Protein AF-A0A955G2K4-F1 (afdb_monomer_lite)

Structure (mmCIF, N/CA/C/O backbone):
data_AF-A0A955G2K4-F1
#
_entry.id   AF-A0A955G2K4-F1
#
loop_
_atom_site.group_PDB
_atom_site.id
_atom_site.type_symbol
_atom_site.label_atom_id
_atom_site.label_alt_id
_atom_site.label_comp_id
_atom_site.label_asym_id
_atom_site.label_entity_id
_atom_site.label_seq_id
_atom_site.pdbx_PDB_ins_code
_atom_site.Cartn_x
_atom_site.Cartn_y
_atom_site.Cartn_z
_atom_site.occupancy
_atom_site.B_iso_or_equiv
_atom_site.auth_seq_id
_atom_site.auth_comp_id
_atom_site.auth_asym_id
_atom_site.auth_atom_id
_atom_site.pdbx_PDB_model_num
ATOM 1 N N . MET A 1 1 ? 13.007 22.216 11.275 1.00 49.72 1 MET A N 1
ATOM 2 C CA . MET A 1 1 ? 11.865 21.431 11.787 1.00 49.72 1 MET A CA 1
ATOM 3 C C . MET A 1 1 ? 10.596 22.058 11.253 1.00 49.72 1 MET A C 1
ATOM 5 O O . MET A 1 1 ? 10.276 23.173 11.645 1.00 49.72 1 MET A O 1
ATOM 9 N N . HIS A 1 2 ? 9.944 21.393 10.305 1.00 68.81 2 HIS A N 1
ATOM 10 C CA . HIS A 1 2 ? 8.608 21.771 9.861 1.00 68.81 2 HIS A CA 1
ATOM 11 C C . HIS A 1 2 ? 7.611 21.230 10.895 1.00 68.81 2 HIS A C 1
ATOM 13 O O . HIS A 1 2 ? 7.736 20.075 11.298 1.00 68.81 2 HIS A O 1
ATOM 19 N N . LYS A 1 3 ? 6.709 22.075 11.402 1.00 77.56 3 LYS A N 1
ATOM 20 C CA . LYS A 1 3 ? 5.677 21.666 12.362 1.00 77.56 3 LYS A CA 1
ATOM 21 C C . LYS A 1 3 ? 4.378 21.466 11.596 1.00 77.56 3 LYS A C 1
ATOM 23 O O . LYS A 1 3 ? 3.894 22.422 11.002 1.00 77.56 3 LYS A O 1
ATOM 28 N N . LEU A 1 4 ? 3.847 20.249 11.631 1.00 79.81 4 LEU A N 1
ATOM 29 C CA . LEU A 1 4 ? 2.535 19.936 11.072 1.00 79.81 4 LEU A CA 1
ATOM 30 C C . LEU A 1 4 ? 1.445 20.568 11.946 1.00 79.81 4 LEU A C 1
ATOM 32 O O . LEU A 1 4 ? 1.568 20.584 13.173 1.00 79.81 4 LEU A O 1
ATOM 36 N N . THR A 1 5 ? 0.392 21.096 11.324 1.00 79.62 5 THR A N 1
ATOM 37 C CA . THR A 1 5 ? -0.748 21.706 12.030 1.00 79.62 5 THR A CA 1
ATOM 38 C C . THR A 1 5 ? -2.067 21.359 11.340 1.00 79.62 5 THR A C 1
ATOM 40 O O . THR A 1 5 ? -2.080 21.027 10.158 1.00 79.62 5 THR A O 1
ATOM 43 N N . GLY A 1 6 ? -3.181 21.416 12.076 1.00 84.81 6 GLY A N 1
ATOM 44 C CA . GLY A 1 6 ? -4.522 21.219 11.511 1.00 84.81 6 GLY A CA 1
ATOM 45 C C . GLY A 1 6 ? -4.704 19.868 10.807 1.00 84.81 6 GLY A C 1
ATOM 46 O O . GLY A 1 6 ? -4.383 18.817 11.364 1.00 84.81 6 GLY A O 1
ATOM 47 N N . GLU A 1 7 ? -5.223 19.892 9.577 1.00 82.81 7 GLU A N 1
ATOM 48 C CA . GLU A 1 7 ? -5.510 18.681 8.791 1.00 82.81 7 GLU A CA 1
ATOM 49 C C . GLU A 1 7 ? -4.263 17.884 8.394 1.00 82.81 7 GLU A C 1
ATOM 51 O O . GLU A 1 7 ? -4.325 16.656 8.294 1.00 82.81 7 GLU A O 1
ATOM 56 N N . GLU A 1 8 ? -3.118 18.545 8.213 1.00 81.88 8 GLU A N 1
ATOM 57 C CA . GLU A 1 8 ? -1.858 17.869 7.888 1.00 81.88 8 GLU A CA 1
ATOM 58 C C . GLU A 1 8 ? -1.397 16.989 9.054 1.00 81.88 8 GLU A C 1
ATOM 60 O O . GLU A 1 8 ? -0.972 15.851 8.850 1.00 81.88 8 GLU A O 1
ATOM 65 N N . LEU A 1 9 ? -1.553 17.486 10.288 1.00 85.19 9 LEU A N 1
ATOM 66 C CA . LEU A 1 9 ? -1.260 16.724 11.502 1.00 85.19 9 LEU A CA 1
ATOM 67 C C . LEU A 1 9 ? -2.228 15.547 11.661 1.00 85.19 9 LEU A C 1
ATOM 69 O O . LEU A 1 9 ? -1.794 14.431 11.939 1.00 85.19 9 LEU A O 1
ATOM 73 N N . ARG A 1 10 ? -3.526 15.769 11.415 1.00 87.38 10 ARG A N 1
ATOM 74 C CA . ARG A 1 10 ? -4.536 14.701 11.440 1.00 87.38 10 ARG A CA 1
ATOM 75 C C . ARG A 1 10 ? -4.211 13.586 10.450 1.00 87.38 10 ARG A C 1
ATOM 77 O O . ARG A 1 10 ? -4.258 12.412 10.804 1.00 87.38 10 ARG A O 1
ATOM 84 N N . THR A 1 11 ? -3.870 13.950 9.220 1.00 84.94 11 THR A N 1
ATOM 85 C CA . THR A 1 11 ? -3.539 12.986 8.163 1.00 84.94 11 THR A CA 1
ATOM 86 C C . THR A 1 11 ? -2.269 12.208 8.501 1.00 84.94 11 THR A C 1
ATOM 88 O O . THR A 1 11 ? -2.213 10.998 8.288 1.00 84.94 11 THR A O 1
ATOM 91 N N . ALA A 1 12 ? -1.264 12.874 9.072 1.00 84.88 12 ALA A N 1
ATOM 92 C CA . ALA A 1 12 ? -0.043 12.219 9.527 1.00 84.88 12 ALA A CA 1
ATOM 93 C C . ALA A 1 12 ? -0.301 11.224 10.672 1.00 84.88 12 ALA A C 1
ATOM 95 O O . ALA A 1 12 ? 0.216 10.111 10.618 1.00 84.88 12 ALA A O 1
ATOM 96 N N . LEU A 1 13 ? -1.141 11.576 11.652 1.00 88.94 13 LEU A N 1
ATOM 97 C CA . LEU A 1 13 ? -1.519 10.672 12.746 1.00 88.94 13 LEU A CA 1
ATOM 98 C C . LEU A 1 13 ? -2.303 9.454 12.249 1.00 88.94 13 LEU A C 1
ATOM 100 O O . LEU A 1 13 ? -2.026 8.340 12.673 1.00 88.94 13 LEU A O 1
ATOM 104 N N . LEU A 1 14 ? -3.226 9.632 11.298 1.00 87.62 14 LEU A N 1
ATOM 105 C CA . LEU A 1 14 ? -3.939 8.502 10.689 1.00 87.62 14 LEU A CA 1
ATOM 106 C C . LEU A 1 14 ? -2.987 7.541 9.968 1.00 87.62 14 LEU A C 1
ATOM 108 O O . LEU A 1 14 ? -3.109 6.329 10.120 1.00 87.62 14 LEU A O 1
ATOM 112 N N . ARG A 1 15 ? -2.006 8.071 9.228 1.00 83.94 15 ARG A N 1
ATOM 113 C CA . ARG A 1 15 ? -0.956 7.245 8.610 1.00 83.94 15 ARG A CA 1
ATOM 114 C C . ARG A 1 15 ? -0.122 6.517 9.659 1.00 83.94 15 ARG A C 1
ATOM 116 O O . ARG A 1 15 ? 0.192 5.351 9.452 1.00 83.94 15 ARG A O 1
ATOM 123 N N . LYS A 1 16 ? 0.182 7.179 10.779 1.00 88.69 16 LYS A N 1
ATOM 124 C CA . LYS A 1 16 ? 0.927 6.576 11.888 1.00 88.69 16 LYS A CA 1
ATOM 125 C C . LYS A 1 16 ? 0.157 5.419 12.524 1.00 88.69 16 LYS A C 1
ATOM 127 O O . LYS A 1 16 ? 0.715 4.350 12.688 1.00 88.69 16 LYS A O 1
ATOM 132 N N . ILE A 1 17 ? -1.140 5.583 12.776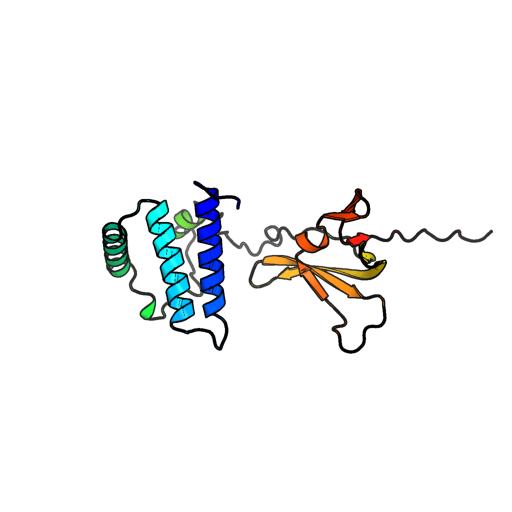 1.00 91.44 17 ILE A N 1
ATOM 133 C CA . ILE A 1 17 ? -2.001 4.503 13.290 1.00 91.44 17 ILE A CA 1
ATOM 134 C C . ILE A 1 17 ? -1.989 3.284 12.356 1.00 91.44 17 ILE A C 1
ATOM 136 O O . ILE A 1 17 ? -1.921 2.155 12.830 1.00 91.44 17 ILE A O 1
ATOM 140 N N . ILE A 1 18 ? -2.047 3.498 11.038 1.00 85.19 18 ILE A N 1
ATOM 141 C CA . ILE A 1 18 ? -1.991 2.406 10.052 1.00 85.19 18 ILE A CA 1
ATOM 142 C C . ILE A 1 18 ? -0.621 1.716 10.073 1.00 85.19 18 ILE A C 1
ATOM 144 O O . ILE A 1 18 ? -0.559 0.491 10.014 1.00 85.19 18 ILE A O 1
ATOM 148 N N . GLU A 1 19 ? 0.464 2.488 10.159 1.00 85.06 19 GLU A N 1
ATOM 149 C CA . GLU A 1 19 ? 1.829 1.968 10.293 1.00 85.06 19 GLU A CA 1
ATOM 150 C C . GLU A 1 19 ? 1.940 1.050 11.520 1.00 85.06 19 GLU A C 1
ATOM 152 O O . GLU A 1 19 ? 2.234 -0.131 11.349 1.00 85.06 19 GLU A O 1
ATOM 157 N N . GLU A 1 20 ? 1.584 1.544 12.712 1.00 88.00 20 GLU A N 1
ATOM 158 C CA . GLU A 1 20 ? 1.653 0.772 13.966 1.00 88.00 20 GLU A CA 1
ATOM 159 C C . GLU A 1 20 ? 0.725 -0.453 13.963 1.00 88.00 20 GLU A C 1
ATOM 161 O O . GLU A 1 20 ? 1.064 -1.525 14.459 1.00 88.00 20 GLU A O 1
ATOM 166 N N . ALA A 1 21 ? -0.460 -0.347 13.358 1.00 87.62 21 ALA A N 1
ATOM 167 C CA . ALA A 1 21 ? -1.357 -1.493 13.230 1.00 87.62 21 ALA A CA 1
ATOM 168 C C . ALA A 1 21 ? -0.774 -2.593 12.322 1.00 87.62 21 ALA A C 1
ATOM 170 O O . ALA A 1 21 ? -0.965 -3.778 12.596 1.00 87.62 21 ALA A O 1
ATOM 171 N N . ASN A 1 22 ? -0.052 -2.221 11.261 1.00 81.56 22 ASN A N 1
ATOM 172 C CA . ASN A 1 22 ? 0.606 -3.175 10.365 1.00 81.56 22 ASN A CA 1
ATOM 173 C C . ASN A 1 22 ? 1.840 -3.827 11.004 1.00 81.56 22 ASN A C 1
ATOM 175 O O . ASN A 1 22 ? 2.142 -4.981 10.698 1.00 81.56 22 ASN A O 1
ATOM 179 N N . GLU A 1 23 ? 2.545 -3.121 11.892 1.00 82.25 23 GLU A N 1
ATOM 180 C CA . GLU A 1 23 ? 3.635 -3.680 12.705 1.00 82.25 23 GLU A CA 1
ATOM 181 C C . GLU A 1 23 ? 3.147 -4.919 13.471 1.00 82.25 23 GLU A C 1
ATOM 183 O O . GLU A 1 23 ? 3.773 -5.978 13.397 1.00 82.25 23 GLU A O 1
ATOM 188 N N . LEU A 1 24 ? 1.961 -4.828 14.087 1.00 83.50 24 LEU A N 1
ATOM 189 C CA . LEU A 1 24 ? 1.337 -5.902 14.870 1.00 83.50 24 LEU A CA 1
ATOM 190 C C . LEU A 1 24 ? 0.975 -7.164 14.066 1.00 83.50 24 LEU A C 1
ATOM 192 O O . LEU A 1 24 ? 0.744 -8.210 14.673 1.00 83.50 24 LEU A O 1
ATOM 196 N N . LEU A 1 25 ? 0.922 -7.093 12.731 1.00 78.62 25 LEU A N 1
ATOM 197 C CA . LEU A 1 25 ? 0.634 -8.246 11.864 1.00 78.62 25 LEU A CA 1
ATOM 198 C C . LEU A 1 25 ? 1.856 -9.149 11.629 1.00 78.62 25 LEU A C 1
ATOM 200 O O . LEU A 1 25 ? 1.705 -10.266 11.134 1.00 78.62 25 LEU A O 1
ATOM 204 N N . LYS A 1 26 ? 3.071 -8.691 11.958 1.00 78.62 26 LYS A N 1
ATOM 205 C CA . LYS A 1 26 ? 4.307 -9.471 11.780 1.00 78.62 26 LYS A CA 1
ATOM 206 C C . LYS A 1 26 ? 4.394 -10.569 12.859 1.00 78.62 26 LYS A C 1
ATOM 208 O O . LYS A 1 26 ? 4.109 -10.313 14.025 1.00 78.62 26 LYS A O 1
ATOM 213 N N . GLU A 1 27 ? 4.839 -11.780 12.495 1.00 59.94 27 GLU A N 1
ATOM 214 C CA . GLU A 1 27 ? 4.783 -12.996 13.346 1.00 59.94 27 GLU A CA 1
ATOM 215 C C . GLU A 1 27 ? 5.460 -12.878 14.733 1.00 59.94 27 GLU A C 1
ATOM 217 O O . GLU A 1 27 ? 5.098 -13.605 15.656 1.00 59.94 27 GLU A O 1
ATOM 222 N N . GLU A 1 28 ? 6.410 -11.955 14.914 1.00 63.81 28 GLU A N 1
ATOM 223 C CA . GLU A 1 28 ? 7.127 -11.733 16.182 1.00 63.81 28 GLU A CA 1
ATOM 224 C C . GLU A 1 28 ? 6.659 -10.478 16.957 1.00 63.81 28 GLU A C 1
ATOM 226 O O . GLU A 1 28 ? 7.201 -10.173 18.020 1.00 63.81 28 GLU A O 1
ATOM 231 N N . ALA A 1 29 ? 5.672 -9.729 16.449 1.00 59.75 29 ALA A N 1
ATOM 232 C CA . ALA A 1 29 ? 5.515 -8.308 16.775 1.00 59.75 29 ALA A CA 1
ATOM 233 C C . ALA A 1 29 ? 4.365 -7.936 17.725 1.00 59.75 29 ALA A C 1
ATOM 235 O O . ALA A 1 29 ? 4.178 -6.758 18.013 1.00 59.75 29 ALA A O 1
ATOM 236 N N . THR A 1 30 ? 3.619 -8.880 18.310 1.00 72.12 30 THR A N 1
ATOM 237 C CA . THR A 1 30 ? 2.663 -8.518 19.377 1.00 72.12 30 THR A CA 1
ATOM 238 C C . THR A 1 30 ? 3.389 -8.291 20.708 1.00 72.12 30 THR A C 1
ATOM 240 O O . THR A 1 30 ? 3.282 -9.079 21.652 1.00 72.12 30 THR A O 1
ATOM 243 N N . THR A 1 31 ? 4.169 -7.213 20.787 1.00 83.31 31 THR A N 1
ATOM 244 C CA . THR A 1 31 ? 4.832 -6.782 22.020 1.00 83.31 31 THR A CA 1
ATOM 245 C C . THR A 1 31 ? 4.024 -5.688 22.713 1.00 83.31 31 THR A C 1
ATOM 247 O O . THR A 1 31 ? 3.204 -5.004 22.106 1.00 83.31 31 THR A O 1
ATOM 250 N N . VAL A 1 32 ? 4.262 -5.501 24.014 1.00 86.62 32 VAL A N 1
ATOM 251 C CA . VAL A 1 32 ? 3.646 -4.402 24.778 1.00 86.62 32 VAL A CA 1
ATOM 252 C C . VAL A 1 32 ? 4.045 -3.032 24.211 1.00 86.62 32 VAL A C 1
ATOM 254 O O . VAL A 1 32 ? 3.266 -2.096 24.333 1.00 86.62 32 VAL A O 1
ATOM 257 N N . GLY A 1 33 ? 5.228 -2.923 23.591 1.00 85.75 33 GLY A N 1
ATOM 258 C CA . GLY A 1 33 ? 5.704 -1.686 22.967 1.00 85.75 33 GLY A CA 1
ATOM 259 C C . GLY A 1 33 ? 4.840 -1.280 21.778 1.00 85.75 33 GLY A C 1
ATOM 260 O O . GLY A 1 33 ? 4.229 -0.223 21.821 1.00 85.75 33 GLY A O 1
ATOM 261 N N . GLU A 1 34 ? 4.682 -2.174 20.802 1.00 85.81 34 GLU A N 1
ATOM 262 C CA . GLU A 1 34 ? 3.904 -1.902 19.579 1.00 85.81 34 GLU A CA 1
ATOM 263 C C . GLU A 1 34 ? 2.435 -1.558 19.885 1.00 85.81 34 GLU A C 1
ATOM 265 O O . GLU A 1 34 ? 1.840 -0.651 19.305 1.00 85.81 34 GLU A O 1
ATOM 270 N N . VAL A 1 35 ? 1.829 -2.249 20.860 1.00 88.38 35 VAL A N 1
ATOM 271 C CA . VAL A 1 35 ? 0.458 -1.932 21.294 1.00 88.38 35 VAL A CA 1
ATOM 272 C C . VAL A 1 35 ? 0.392 -0.560 21.974 1.00 88.38 35 VAL A C 1
ATOM 274 O O . VAL A 1 35 ? -0.589 0.160 21.784 1.00 88.38 35 VAL A O 1
ATOM 277 N N . ALA A 1 36 ? 1.412 -0.189 22.754 1.00 90.06 36 ALA A N 1
ATOM 278 C CA . ALA A 1 36 ? 1.483 1.124 23.390 1.00 90.06 36 ALA A CA 1
ATOM 279 C C . ALA A 1 36 ? 1.687 2.249 22.364 1.00 90.06 36 ALA A C 1
ATOM 281 O O . ALA A 1 36 ? 1.082 3.309 22.511 1.00 90.06 36 ALA A O 1
ATOM 282 N N . ASP A 1 37 ? 2.471 2.014 21.312 1.00 88.62 37 ASP A N 1
ATOM 283 C CA . ASP A 1 37 ? 2.685 2.983 20.234 1.00 88.62 37 ASP A CA 1
ATOM 284 C C . ASP A 1 37 ? 1.391 3.224 19.436 1.00 88.62 37 ASP A C 1
ATOM 286 O O . ASP A 1 37 ? 1.012 4.376 19.189 1.00 88.62 37 ASP A O 1
ATOM 290 N N . LEU A 1 38 ? 0.629 2.162 19.146 1.00 92.00 38 LEU A N 1
ATOM 291 C CA . LEU A 1 38 ? -0.711 2.277 18.562 1.00 92.00 38 LEU A CA 1
ATOM 292 C C . LEU A 1 38 ? -1.685 3.037 19.481 1.00 92.00 38 LEU A C 1
ATOM 294 O O . LEU A 1 38 ? -2.447 3.889 19.011 1.00 92.00 38 LEU A O 1
ATOM 298 N N . GLU A 1 39 ? -1.682 2.736 20.784 1.00 92.12 39 GLU A N 1
ATOM 299 C CA . GLU A 1 39 ? -2.530 3.423 21.768 1.00 92.12 39 GLU A CA 1
ATOM 300 C C . GLU A 1 39 ? -2.185 4.916 21.855 1.00 92.12 39 GLU A C 1
ATOM 302 O O . GLU A 1 39 ? -3.091 5.751 21.842 1.00 92.12 39 GLU A O 1
ATOM 307 N N . GLN A 1 40 ? -0.896 5.264 21.855 1.00 92.94 40 GLN A N 1
ATOM 308 C CA . GLN A 1 40 ? -0.432 6.650 21.885 1.00 92.94 40 GLN A CA 1
ATOM 309 C C . GLN A 1 40 ? -0.865 7.418 20.633 1.00 92.94 40 GLN A C 1
ATOM 311 O O . GLN A 1 40 ? -1.396 8.523 20.745 1.00 92.94 40 GLN A O 1
ATOM 316 N N . ALA A 1 41 ? -0.707 6.832 19.442 1.00 91.06 41 ALA A N 1
ATOM 317 C CA . ALA A 1 41 ? -1.128 7.471 18.196 1.00 91.06 41 ALA A CA 1
ATOM 318 C C . ALA A 1 41 ? -2.649 7.723 18.157 1.00 91.06 41 ALA A C 1
ATOM 320 O O . ALA A 1 41 ? -3.109 8.745 17.633 1.00 91.06 41 ALA A O 1
ATOM 321 N N . LEU A 1 42 ? -3.440 6.814 18.737 1.00 91.38 42 LEU A N 1
ATOM 322 C CA . LEU A 1 42 ? -4.883 6.986 18.881 1.00 91.38 42 LEU A CA 1
ATOM 323 C C . LEU A 1 42 ? -5.233 8.089 19.889 1.00 91.38 42 LEU A C 1
ATOM 325 O O . LEU A 1 42 ? -6.123 8.896 19.618 1.00 91.38 42 LEU A O 1
ATOM 329 N N . ASP A 1 43 ? -4.549 8.135 21.030 1.00 91.25 43 ASP A N 1
ATOM 330 C CA . ASP A 1 43 ? -4.740 9.171 22.046 1.00 91.25 43 ASP A CA 1
ATOM 331 C C . ASP A 1 43 ? -4.421 10.570 21.493 1.00 91.25 43 ASP A C 1
ATOM 333 O O . ASP A 1 43 ? -5.224 11.492 21.667 1.00 91.25 43 ASP A O 1
ATOM 337 N N . ASP A 1 44 ? -3.331 10.707 20.737 1.00 91.38 44 ASP A N 1
ATOM 338 C CA . ASP A 1 44 ? -2.962 11.956 20.063 1.00 91.38 44 ASP A CA 1
ATOM 339 C C . ASP A 1 44 ? -4.045 12.386 19.056 1.00 91.38 44 ASP A C 1
ATOM 341 O O . ASP A 1 44 ? -4.416 13.562 18.983 1.00 91.38 44 ASP A O 1
ATOM 345 N N . LEU A 1 45 ? -4.610 11.435 18.297 1.00 90.56 45 LEU A N 1
ATOM 346 C CA . LEU A 1 45 ? -5.715 11.696 17.367 1.00 90.56 45 LEU A CA 1
ATOM 347 C C . LEU A 1 45 ? -6.981 12.175 18.097 1.00 90.56 45 LEU A C 1
ATOM 349 O O . LEU A 1 45 ? -7.676 13.077 17.619 1.00 90.56 45 LEU A O 1
ATOM 353 N N . ILE A 1 46 ? -7.298 11.581 19.247 1.00 89.06 46 ILE A N 1
ATOM 354 C CA . ILE A 1 46 ? -8.436 11.985 20.082 1.00 89.06 46 ILE A CA 1
ATOM 355 C C . ILE A 1 46 ? -8.234 13.419 20.584 1.00 89.06 46 ILE A C 1
ATOM 357 O O . ILE A 1 46 ? -9.152 14.237 20.483 1.00 89.06 46 ILE A O 1
ATOM 361 N N . GLU A 1 47 ? -7.027 13.749 21.049 1.00 88.94 47 GLU A N 1
ATOM 362 C CA . GLU A 1 47 ? -6.694 15.087 21.539 1.00 88.94 47 GLU A CA 1
ATOM 363 C C . GLU A 1 47 ? -6.855 16.150 20.442 1.00 88.94 47 GLU A C 1
ATOM 365 O O . GLU A 1 47 ? -7.534 17.158 20.655 1.00 88.94 47 GLU A O 1
ATOM 370 N N . ILE A 1 48 ? -6.320 15.913 19.238 1.00 88.25 48 ILE A N 1
ATOM 371 C CA . ILE A 1 48 ? -6.402 16.903 18.149 1.00 88.25 48 ILE A CA 1
ATOM 372 C C . ILE A 1 48 ? -7.806 17.049 17.552 1.00 88.25 48 ILE A C 1
ATOM 374 O O . ILE A 1 48 ? -8.123 18.090 16.974 1.00 88.25 48 ILE A O 1
ATOM 378 N N . THR A 1 49 ? -8.649 16.020 17.662 1.00 84.75 49 THR A N 1
ATOM 379 C CA . THR A 1 49 ? -10.041 16.063 17.185 1.00 84.75 49 THR A CA 1
ATOM 380 C C . THR A 1 49 ? -10.990 16.669 18.217 1.00 84.75 49 THR A C 1
ATOM 382 O O . THR A 1 49 ? -12.129 16.986 17.877 1.00 84.75 49 THR A O 1
ATOM 385 N N . GLY A 1 50 ? -10.524 16.873 19.455 1.00 85.19 50 GLY A N 1
ATOM 386 C CA . GLY A 1 50 ? -11.314 17.432 20.549 1.00 85.19 50 GLY A CA 1
ATOM 387 C C . GLY A 1 50 ? -12.376 16.475 21.093 1.00 85.19 50 GLY A C 1
ATOM 388 O O . GLY A 1 50 ? -13.310 16.925 21.754 1.00 85.19 50 GLY A O 1
ATOM 389 N N . LEU A 1 51 ? -12.260 15.175 20.807 1.00 87.00 51 LEU A N 1
ATOM 390 C CA . LEU A 1 51 ? -13.197 14.162 21.286 1.00 87.00 51 LEU A CA 1
ATOM 391 C C . LEU A 1 51 ? -12.915 13.826 22.755 1.00 87.00 51 LEU A C 1
ATOM 393 O O . LEU A 1 51 ? -11.765 13.656 23.161 1.00 87.00 51 LEU A O 1
ATOM 397 N N . SER A 1 52 ? -13.961 13.673 23.568 1.00 86.94 52 SER A N 1
ATOM 398 C CA . SER A 1 52 ? -13.792 13.222 24.950 1.00 86.94 52 SER A CA 1
ATOM 399 C C . SER A 1 52 ? -13.634 11.703 25.028 1.00 86.94 52 SER A C 1
ATOM 401 O O . SER A 1 52 ? -14.404 10.941 24.434 1.00 86.94 52 SER A O 1
ATOM 403 N N . LYS A 1 53 ? -12.700 11.236 25.870 1.00 84.44 53 LYS A N 1
ATOM 404 C CA . LYS A 1 53 ? -12.584 9.809 26.218 1.00 84.44 53 LYS A CA 1
ATOM 405 C C . LYS A 1 53 ? -13.894 9.251 26.800 1.00 84.44 53 LYS A C 1
ATOM 407 O O . LYS A 1 53 ? -14.195 8.076 26.597 1.00 84.44 53 LYS A O 1
ATOM 412 N N . GLU A 1 54 ? -14.702 10.077 27.470 1.00 84.69 54 GLU A N 1
ATOM 413 C CA . GLU A 1 54 ? -16.015 9.675 27.995 1.00 84.69 54 GLU A CA 1
ATOM 414 C C . GLU A 1 54 ? -17.055 9.483 26.885 1.00 84.69 54 GLU A C 1
ATOM 416 O O . GLU A 1 54 ? -17.805 8.506 26.910 1.00 84.69 54 GLU A O 1
ATOM 421 N N . GLU A 1 55 ? -17.074 10.365 25.883 1.00 86.56 55 GLU A N 1
ATOM 422 C CA . GLU A 1 55 ? -17.964 10.246 24.719 1.00 86.56 55 GLU A CA 1
ATOM 423 C C . GLU A 1 55 ? -17.630 8.994 23.908 1.00 86.56 55 GLU A C 1
ATOM 425 O O . GLU A 1 55 ? -18.520 8.221 23.547 1.00 86.56 55 GLU A O 1
ATOM 430 N N . ILE A 1 56 ? -16.335 8.740 23.697 1.00 86.31 56 ILE A N 1
ATOM 431 C CA . ILE A 1 56 ? -15.848 7.537 23.018 1.00 86.31 56 ILE A CA 1
ATOM 432 C C . ILE A 1 56 ? -16.226 6.284 23.809 1.00 86.31 56 ILE A C 1
ATOM 434 O O . ILE A 1 56 ? -16.681 5.303 23.220 1.00 86.31 56 ILE A O 1
ATOM 438 N N . LYS A 1 57 ? -16.072 6.300 25.138 1.00 87.06 57 LYS A N 1
ATOM 439 C CA . LYS A 1 57 ? -16.457 5.173 25.995 1.00 87.06 57 LYS A CA 1
ATOM 440 C C . LYS A 1 57 ? -17.954 4.880 25.893 1.00 87.06 57 LYS A C 1
ATOM 442 O O . LYS A 1 57 ? -18.325 3.733 25.657 1.00 87.06 57 LYS A O 1
ATOM 447 N N . LYS A 1 58 ? -18.801 5.906 25.992 1.00 88.25 58 LYS A N 1
ATOM 448 C CA . LYS A 1 58 ? -20.253 5.757 25.847 1.00 88.25 58 LYS A CA 1
ATOM 449 C C . LYS A 1 58 ? -20.628 5.204 24.467 1.00 88.25 58 LYS A C 1
ATOM 451 O O . LYS A 1 58 ? -21.421 4.273 24.370 1.00 88.25 58 LYS A O 1
ATOM 456 N N . ALA A 1 59 ? -20.006 5.712 23.402 1.00 84.00 59 ALA A N 1
ATOM 457 C CA . ALA A 1 59 ? -20.218 5.205 22.048 1.00 84.00 59 ALA A CA 1
ATOM 458 C C . ALA A 1 59 ? -19.756 3.743 21.880 1.00 84.00 59 ALA A C 1
ATOM 460 O O . ALA A 1 59 ? -20.399 2.983 21.154 1.00 84.00 59 ALA A O 1
ATOM 461 N N . LYS A 1 60 ? -18.668 3.329 22.551 1.00 83.50 60 LYS A N 1
ATOM 462 C CA . LYS A 1 60 ? -18.205 1.929 22.581 1.00 83.50 60 LYS A CA 1
ATOM 463 C C . LYS A 1 60 ? -19.232 1.019 23.261 1.00 83.50 60 LYS A C 1
ATOM 465 O O . LYS A 1 60 ? -19.595 0.008 22.672 1.00 83.50 60 LYS A O 1
ATOM 470 N N . GLU A 1 61 ? -19.744 1.404 24.430 1.00 84.25 61 GLU A N 1
ATOM 471 C CA . GLU A 1 61 ? -20.756 0.637 25.181 1.00 84.25 61 GLU A CA 1
ATOM 472 C C . GLU A 1 61 ? -22.074 0.493 24.399 1.00 84.25 61 GLU A C 1
ATOM 474 O O . GLU A 1 61 ? -22.636 -0.598 24.309 1.00 84.25 61 GLU A O 1
ATOM 479 N N . GLU A 1 62 ? -22.548 1.568 23.761 1.00 83.94 62 GLU A N 1
ATOM 480 C CA . GLU A 1 62 ? -23.753 1.527 22.923 1.00 83.94 62 GLU A CA 1
ATOM 481 C C . GLU A 1 62 ? -23.578 0.644 21.679 1.00 83.94 62 GLU A C 1
ATOM 483 O O . GLU A 1 62 ? -24.512 -0.059 21.279 1.00 83.94 62 GLU A O 1
ATOM 488 N N . LYS A 1 63 ? -22.394 0.669 21.049 1.00 79.44 63 LYS A N 1
ATOM 489 C CA . LYS A 1 63 ? -22.078 -0.197 19.903 1.00 79.44 63 LYS A CA 1
ATOM 490 C C . LYS A 1 63 ? -21.948 -1.658 20.321 1.00 79.44 63 LYS A C 1
ATOM 492 O O . LYS A 1 63 ? -22.485 -2.513 19.625 1.00 79.44 63 LYS A O 1
ATOM 497 N N . GLU A 1 64 ? -21.311 -1.931 21.455 1.00 79.69 64 GLU A N 1
ATOM 498 C CA . GLU A 1 64 ? -21.194 -3.274 22.027 1.00 79.69 64 GLU A CA 1
ATOM 499 C C . GLU A 1 64 ? -22.570 -3.867 22.352 1.00 79.69 64 GLU A C 1
ATOM 501 O O . GLU A 1 64 ? -22.857 -4.993 21.959 1.00 79.69 64 GLU A O 1
ATOM 506 N N . ALA A 1 65 ? -23.469 -3.089 22.960 1.00 77.75 65 ALA A N 1
ATOM 507 C CA . ALA A 1 65 ? -24.827 -3.543 23.253 1.00 77.75 65 ALA A CA 1
ATOM 508 C C . ALA A 1 65 ? -25.662 -3.849 21.992 1.00 77.75 65 ALA A C 1
ATOM 510 O O . ALA A 1 65 ? -26.582 -4.663 22.049 1.00 77.75 65 ALA A O 1
ATOM 511 N N . LYS A 1 66 ? -25.367 -3.194 20.858 1.00 77.44 66 LYS A N 1
ATOM 512 C CA . LYS A 1 66 ? -26.095 -3.375 19.588 1.00 77.44 66 LYS A CA 1
ATOM 513 C C . LYS A 1 66 ? -25.492 -4.440 18.671 1.00 77.44 66 LYS A C 1
ATOM 515 O O . LYS A 1 66 ? -26.243 -5.112 17.974 1.00 77.44 66 LYS A O 1
ATOM 520 N N . LYS A 1 67 ? -24.160 -4.528 18.602 1.00 72.75 67 LYS A N 1
ATOM 521 C CA . LYS A 1 67 ? -23.415 -5.317 17.602 1.00 72.75 67 LYS A CA 1
ATOM 522 C C . LYS A 1 67 ? -22.432 -6.330 18.211 1.00 72.75 67 LYS A C 1
ATOM 524 O O . LYS A 1 67 ? -21.836 -7.089 17.458 1.00 72.75 67 LYS A O 1
ATOM 529 N N . GLY A 1 68 ? -22.262 -6.353 19.534 1.00 70.81 68 GLY A N 1
ATOM 530 C CA . GLY A 1 68 ? -21.291 -7.212 20.220 1.00 70.81 68 GLY A CA 1
ATOM 531 C C . GLY A 1 68 ? -19.848 -6.696 20.145 1.00 70.81 68 GLY A C 1
ATOM 532 O O . GLY A 1 68 ? -19.570 -5.627 19.592 1.00 70.81 68 GLY A O 1
ATOM 533 N N . ARG A 1 69 ? -18.910 -7.451 20.733 1.00 70.12 69 ARG A N 1
ATOM 534 C CA . ARG A 1 69 ? -17.461 -7.194 20.641 1.00 70.12 69 ARG A CA 1
ATOM 535 C C . ARG A 1 69 ? -16.823 -8.147 19.641 1.00 70.12 69 ARG A C 1
ATOM 537 O O . ARG A 1 69 ? -17.128 -9.332 19.629 1.00 70.12 69 ARG A O 1
ATOM 544 N N . PHE A 1 70 ? -15.803 -7.668 18.935 1.00 74.81 70 PHE A N 1
ATOM 545 C CA . PHE A 1 70 ? -14.986 -8.512 18.056 1.00 74.81 70 PHE A CA 1
ATOM 546 C C . PHE A 1 70 ? -14.201 -9.618 18.795 1.00 74.81 70 PHE A C 1
ATOM 548 O O . PHE A 1 70 ? -13.684 -10.533 18.168 1.00 74.81 70 PHE A O 1
ATOM 555 N N . LEU A 1 71 ? -14.133 -9.582 20.135 1.00 71.62 71 LEU A N 1
ATOM 556 C CA . LEU A 1 71 ? -13.505 -10.638 20.945 1.00 71.62 71 LEU A CA 1
ATOM 557 C C . LEU A 1 71 ? -14.166 -12.012 20.780 1.00 71.62 71 LEU A C 1
ATOM 559 O O . LEU A 1 71 ? -13.534 -13.024 21.064 1.00 71.62 71 LEU A O 1
ATOM 563 N N . GLU A 1 72 ? -15.415 -12.057 20.319 1.00 67.56 72 GLU A N 1
ATOM 564 C CA . GLU A 1 72 ? -16.103 -13.311 20.001 1.00 67.56 72 GLU A CA 1
ATOM 565 C C . GLU A 1 72 ? -15.621 -13.925 18.673 1.00 67.56 72 GLU A C 1
ATOM 567 O O . GLU A 1 72 ? -16.077 -15.000 18.293 1.00 67.56 72 GLU A O 1
ATOM 572 N N . GLY A 1 73 ? -14.710 -13.253 17.955 1.00 62.03 73 GLY A N 1
ATOM 573 C CA . GLY A 1 73 ? -14.115 -13.733 16.704 1.00 62.03 73 GLY A CA 1
ATOM 574 C C . GLY A 1 73 ? -15.102 -13.825 15.541 1.00 62.03 73 GLY A C 1
ATOM 575 O O . GLY A 1 73 ? -14.788 -14.415 14.513 1.00 62.03 73 GLY A O 1
ATOM 576 N N . SER A 1 74 ? -16.301 -13.264 15.699 1.00 58.44 74 SER A N 1
ATOM 577 C CA . SER A 1 74 ? -17.333 -13.271 14.669 1.00 58.44 74 SER A CA 1
ATOM 578 C C . SER A 1 74 ? -17.115 -12.096 13.725 1.00 58.44 74 SER A C 1
ATOM 580 O O . SER A 1 74 ? -17.285 -10.936 14.103 1.00 58.44 74 SER A O 1
ATOM 582 N N . PHE A 1 75 ? -16.747 -12.406 12.489 1.00 60.62 75 PHE A N 1
ATOM 583 C CA . PHE A 1 75 ? -16.703 -11.461 11.385 1.00 60.62 75 PHE A CA 1
ATOM 584 C C . PHE A 1 75 ? -17.530 -12.017 10.234 1.00 60.62 75 PHE A C 1
ATOM 586 O O . PHE A 1 75 ? -17.711 -13.227 10.101 1.00 60.62 75 PHE A O 1
ATOM 593 N N . VAL A 1 76 ? -18.080 -11.119 9.429 1.00 54.66 76 VAL A N 1
ATOM 594 C CA . VAL A 1 76 ? -18.841 -11.516 8.253 1.00 54.66 76 VAL A CA 1
ATOM 595 C C . VAL A 1 76 ? -17.851 -11.645 7.108 1.00 54.66 76 VAL A C 1
ATOM 597 O O . VAL A 1 76 ? -17.374 -10.639 6.597 1.00 54.66 76 VAL A O 1
ATOM 600 N N . GLU A 1 77 ? -17.498 -12.882 6.761 1.00 44.91 77 GLU A N 1
ATOM 601 C CA . GLU A 1 77 ? -16.636 -13.167 5.608 1.00 44.91 77 GLU A CA 1
ATOM 602 C C . GLU A 1 77 ? -17.392 -12.908 4.295 1.00 44.91 77 GLU A C 1
ATOM 604 O O . GLU A 1 77 ? -16.857 -12.295 3.378 1.00 44.91 77 GLU A O 1
ATOM 609 N N . PHE A 1 78 ? -18.676 -13.284 4.250 1.00 57.00 78 PHE A N 1
ATOM 610 C CA . PHE A 1 78 ? -19.591 -13.008 3.144 1.00 57.00 78 PHE A CA 1
ATOM 611 C C . PHE A 1 78 ? -20.990 -12.681 3.684 1.00 57.00 78 PHE A C 1
ATOM 613 O O . PHE A 1 78 ? -21.481 -13.361 4.588 1.00 57.00 78 PHE A O 1
ATOM 620 N N . LEU A 1 79 ? -21.634 -11.647 3.131 1.00 72.06 79 LEU A N 1
ATOM 621 C CA . LEU A 1 79 ? -23.018 -11.271 3.433 1.00 72.06 79 LEU A CA 1
ATOM 622 C C . LEU A 1 79 ? -23.832 -11.270 2.139 1.00 72.06 79 LEU A C 1
ATOM 624 O O . LEU A 1 79 ? -23.645 -10.401 1.292 1.00 72.06 79 LEU A O 1
ATOM 628 N N . GLU A 1 80 ? -24.741 -12.229 1.990 1.00 70.00 80 GLU A N 1
ATOM 629 C CA . GLU A 1 80 ? -25.712 -12.215 0.896 1.00 70.00 80 GLU A CA 1
ATOM 630 C C . GLU A 1 80 ? -26.937 -11.407 1.326 1.00 70.00 80 GLU A C 1
ATOM 632 O O . GLU A 1 80 ? -27.633 -11.769 2.277 1.00 70.00 80 GLU A O 1
ATOM 637 N N . LEU A 1 81 ? -27.191 -10.300 0.631 1.00 77.81 81 LEU A N 1
ATOM 638 C CA . LEU A 1 81 ? -28.357 -9.450 0.846 1.00 77.81 81 LEU A CA 1
ATOM 639 C C . LEU A 1 81 ? -29.237 -9.461 -0.401 1.00 77.81 81 LEU A C 1
ATOM 641 O O . LEU A 1 81 ? -28.742 -9.460 -1.528 1.00 77.81 81 LEU A O 1
ATOM 645 N N . HIS A 1 82 ? -30.552 -9.444 -0.201 1.00 79.56 82 HIS A N 1
ATOM 646 C CA . HIS A 1 82 ? -31.491 -9.203 -1.293 1.00 79.56 82 HIS A CA 1
ATOM 647 C C . HIS A 1 82 ? -31.461 -7.723 -1.701 1.00 79.56 82 HIS A C 1
ATOM 649 O O . HIS A 1 82 ? -31.267 -6.860 -0.853 1.00 79.56 82 HIS A O 1
ATOM 655 N N . GLU A 1 83 ? -31.699 -7.412 -2.981 1.00 76.56 83 GLU A N 1
ATOM 656 C CA . GLU A 1 83 ? -31.671 -6.025 -3.492 1.00 76.56 83 GLU A CA 1
ATOM 657 C C . GLU A 1 83 ? -32.610 -5.064 -2.744 1.00 76.56 83 GLU A C 1
ATOM 659 O O . GLU A 1 83 ? -32.331 -3.867 -2.658 1.00 76.56 83 GLU A O 1
ATOM 664 N N . ASP A 1 84 ? -33.700 -5.602 -2.198 1.00 85.62 84 ASP A N 1
ATOM 665 C CA . ASP A 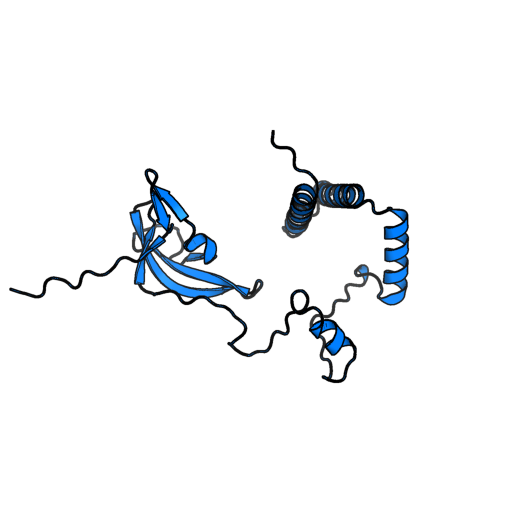1 84 ? -34.718 -4.859 -1.456 1.00 85.62 84 ASP A CA 1
ATOM 666 C C . ASP A 1 84 ? -34.342 -4.624 0.022 1.00 85.62 84 ASP A C 1
ATOM 668 O O . ASP A 1 84 ? -35.110 -4.005 0.760 1.00 85.62 84 ASP A O 1
ATOM 672 N N . ASP A 1 85 ? -33.191 -5.128 0.481 1.00 83.25 85 ASP A N 1
ATOM 673 C CA . ASP A 1 85 ? -32.746 -4.994 1.868 1.00 83.25 85 ASP A CA 1
ATOM 674 C C . ASP A 1 85 ? -32.274 -3.559 2.170 1.00 83.25 85 ASP A C 1
ATOM 676 O O . ASP A 1 85 ? -31.558 -2.921 1.389 1.00 83.25 85 ASP A O 1
ATOM 680 N N . GLU A 1 86 ? -32.650 -3.040 3.341 1.00 79.31 86 GLU A N 1
ATOM 681 C CA . GLU A 1 86 ? -32.289 -1.691 3.790 1.00 79.31 86 GLU A CA 1
ATOM 682 C C . GLU A 1 86 ? -30.765 -1.506 3.880 1.00 79.31 86 GLU A C 1
ATOM 684 O O . GLU A 1 86 ? -30.251 -0.413 3.620 1.00 79.31 86 GLU A O 1
ATOM 689 N N . TRP A 1 87 ? -30.024 -2.579 4.179 1.00 78.50 87 TRP A N 1
ATOM 690 C CA . TRP A 1 87 ? -28.562 -2.547 4.229 1.00 78.50 87 TRP A CA 1
ATOM 691 C C . TRP A 1 87 ? -27.926 -2.363 2.850 1.00 78.50 87 TRP A C 1
ATOM 693 O O . TRP A 1 87 ? -26.911 -1.677 2.745 1.00 78.50 87 TRP A O 1
ATOM 703 N N . VAL A 1 88 ? -28.542 -2.876 1.780 1.00 79.44 88 VAL A N 1
ATOM 704 C CA . VAL A 1 88 ? -28.055 -2.665 0.405 1.00 79.44 88 VAL A CA 1
ATOM 705 C C . VAL A 1 88 ? -28.126 -1.186 0.032 1.00 79.44 88 VAL A C 1
ATOM 707 O O . VAL A 1 88 ? -27.185 -0.638 -0.539 1.00 79.44 88 VAL A O 1
ATOM 710 N N . GLN A 1 89 ? -29.208 -0.504 0.416 1.00 80.25 89 GLN A N 1
ATOM 711 C CA . GLN A 1 89 ? -29.349 0.938 0.195 1.00 80.25 89 GLN A CA 1
ATOM 712 C C . GLN A 1 89 ? -28.337 1.750 1.009 1.00 80.25 89 GLN A C 1
ATOM 714 O O . GLN A 1 89 ? -27.852 2.770 0.525 1.00 80.25 89 GLN A O 1
ATOM 719 N N . TYR A 1 90 ? -28.019 1.313 2.231 1.00 81.38 90 TYR A N 1
ATOM 720 C CA . TYR A 1 90 ? -26.987 1.934 3.063 1.00 81.38 90 TYR A CA 1
ATOM 721 C C . TYR A 1 90 ? -25.593 1.806 2.431 1.00 81.38 90 TYR A C 1
ATOM 723 O O . TYR A 1 90 ? -24.906 2.812 2.277 1.00 81.38 90 TYR A O 1
ATOM 731 N N . TYR A 1 91 ? -25.197 0.609 1.991 1.00 76.56 91 TYR A N 1
ATOM 732 C CA . TYR A 1 91 ? -23.888 0.403 1.361 1.00 76.56 91 TYR A CA 1
ATOM 733 C C . TYR A 1 91 ? -23.742 1.181 0.045 1.00 76.56 91 TYR A C 1
ATOM 735 O O . TYR A 1 91 ? -22.716 1.819 -0.181 1.00 76.56 91 TYR A O 1
ATOM 743 N N . ARG A 1 92 ? -24.799 1.245 -0.777 1.00 79.69 92 ARG A N 1
ATOM 744 C CA . ARG A 1 92 ? -24.814 2.033 -2.025 1.00 79.69 92 ARG A CA 1
ATOM 745 C C . ARG A 1 92 ? -24.707 3.547 -1.820 1.00 79.69 92 ARG A C 1
ATOM 747 O O . ARG A 1 92 ? -24.343 4.255 -2.755 1.00 79.69 92 ARG A O 1
ATOM 754 N N . GLN A 1 93 ? -25.042 4.062 -0.635 1.00 81.56 93 GLN A N 1
ATOM 755 C CA . GLN A 1 93 ? -24.925 5.494 -0.330 1.00 81.56 93 GLN A CA 1
ATOM 756 C C . GLN A 1 93 ? -23.482 5.939 -0.076 1.00 81.56 93 GLN A C 1
ATOM 758 O O . GLN A 1 93 ? -23.192 7.124 -0.237 1.00 81.56 93 GLN A O 1
ATOM 763 N N . GLU A 1 94 ? -22.576 5.017 0.263 1.00 77.69 94 GLU A N 1
ATOM 764 C CA . GLU A 1 94 ? -21.160 5.308 0.522 1.00 77.69 94 GLU A CA 1
ATOM 765 C C . GLU A 1 94 ? -20.232 4.453 -0.375 1.00 77.69 94 GLU A C 1
ATOM 767 O O . GLU A 1 94 ? -19.471 3.628 0.138 1.00 77.69 94 GLU A O 1
ATOM 772 N N . PRO A 1 95 ? -20.239 4.646 -1.715 1.00 68.19 95 PRO A N 1
ATOM 773 C CA . PRO A 1 95 ? -19.508 3.788 -2.661 1.00 68.19 95 PRO A CA 1
ATOM 774 C C . PRO A 1 95 ? -17.986 3.803 -2.487 1.00 68.19 95 PRO A C 1
ATOM 776 O O . PRO A 1 95 ? -17.310 2.873 -2.908 1.00 68.19 95 PRO A O 1
ATOM 779 N N . GLU A 1 96 ? -17.432 4.861 -1.888 1.00 56.91 96 GLU A N 1
ATOM 780 C CA . GLU A 1 96 ? -15.996 4.952 -1.591 1.00 56.91 96 GLU A CA 1
ATOM 781 C C . GLU A 1 96 ? -15.580 4.040 -0.427 1.00 56.91 96 GLU A C 1
ATOM 783 O O . GLU A 1 96 ? -14.437 3.594 -0.374 1.00 56.91 96 GLU A O 1
ATOM 788 N N . LEU A 1 97 ? -16.498 3.758 0.505 1.00 53.50 97 LEU A N 1
ATOM 789 C CA . LEU A 1 97 ? -16.253 2.913 1.679 1.00 53.50 97 LEU A CA 1
ATOM 790 C C . LEU A 1 97 ? -16.727 1.474 1.462 1.00 53.50 97 LEU A C 1
ATOM 792 O O . LEU A 1 97 ? -16.123 0.541 1.990 1.00 53.50 97 LEU A O 1
ATOM 796 N N . PHE A 1 98 ? -17.786 1.297 0.672 1.00 68.38 98 PHE A N 1
ATOM 797 C CA . PHE A 1 98 ? -18.354 0.003 0.302 1.00 68.38 98 PHE A CA 1
ATOM 798 C C . PHE A 1 98 ? -18.480 -0.082 -1.222 1.00 68.38 98 PHE A C 1
ATOM 800 O O . PHE A 1 98 ? -19.593 -0.032 -1.753 1.00 68.38 98 PHE A O 1
ATOM 807 N N . PRO A 1 99 ? -17.353 -0.164 -1.950 1.00 60.91 99 PRO A N 1
ATOM 808 C CA . PRO A 1 99 ? -17.403 -0.307 -3.394 1.00 60.91 99 PRO A CA 1
ATOM 809 C C . PRO A 1 99 ? -18.164 -1.589 -3.739 1.00 60.91 99 PRO A C 1
ATOM 811 O O . PRO A 1 99 ? -17.775 -2.683 -3.330 1.00 60.91 99 PRO A O 1
ATOM 814 N N . GLU A 1 100 ? -19.270 -1.455 -4.475 1.00 60.97 100 GLU A N 1
ATOM 815 C CA . GLU A 1 100 ? -19.947 -2.602 -5.081 1.00 60.97 100 GLU A CA 1
ATOM 816 C C . GLU A 1 100 ? -18.934 -3.252 -6.026 1.00 60.97 100 GLU A C 1
ATOM 818 O O . GLU A 1 100 ? -18.620 -2.688 -7.070 1.00 60.97 100 GLU A O 1
ATOM 823 N N . ILE A 1 101 ? -18.380 -4.408 -5.650 1.00 57.62 101 ILE A N 1
ATOM 824 C CA . ILE A 1 101 ? -17.556 -5.216 -6.550 1.00 57.62 101 ILE A CA 1
ATOM 825 C C . ILE A 1 101 ? -18.531 -6.000 -7.418 1.00 57.62 101 ILE A C 1
ATOM 827 O O . ILE A 1 101 ? -18.863 -7.158 -7.155 1.00 57.62 101 ILE A O 1
ATOM 831 N N . THR A 1 102 ? -19.049 -5.346 -8.450 1.00 51.78 102 THR A N 1
ATOM 832 C CA . THR A 1 102 ? -19.680 -6.080 -9.536 1.00 51.78 102 THR A CA 1
ATOM 833 C C . THR A 1 102 ? -18.563 -6.865 -10.213 1.00 51.78 102 THR A C 1
ATOM 835 O O . THR A 1 102 ? -17.549 -6.290 -10.597 1.00 51.78 102 THR A O 1
ATOM 838 N N . ASN A 1 103 ? -18.732 -8.176 -10.404 1.00 46.38 103 ASN A N 1
ATOM 839 C CA . ASN A 1 103 ? -17.851 -8.999 -11.252 1.00 46.38 103 ASN A CA 1
ATOM 840 C C . ASN A 1 103 ? -17.902 -8.572 -12.744 1.00 46.38 103 ASN A C 1
ATOM 842 O O . ASN A 1 103 ? -17.763 -9.395 -13.646 1.00 46.38 103 ASN A O 1
ATOM 846 N N . SER A 1 104 ? -18.154 -7.295 -13.029 1.00 47.53 104 SER A N 1
ATOM 847 C CA . SER A 1 104 ? -17.889 -6.669 -14.306 1.00 47.53 104 SER A CA 1
ATOM 848 C C . SER A 1 104 ? -16.415 -6.290 -14.341 1.00 47.53 104 SER A C 1
ATOM 850 O O . SER A 1 104 ? -15.943 -5.507 -13.516 1.00 47.53 104 SER A O 1
ATOM 852 N N . GLU A 1 105 ? -15.714 -6.784 -15.356 1.00 48.09 105 GLU A N 1
ATOM 853 C CA . GLU A 1 105 ? -14.357 -6.378 -15.748 1.00 48.09 105 GLU A CA 1
ATOM 854 C C . GLU A 1 105 ? -14.184 -4.838 -15.852 1.00 48.09 105 GLU A C 1
ATOM 856 O O . GLU A 1 105 ? -13.063 -4.347 -15.875 1.00 48.09 105 GLU A O 1
ATOM 861 N N . GLU A 1 106 ? -15.282 -4.071 -15.849 1.00 49.44 106 GLU A N 1
ATOM 862 C CA . GLU A 1 106 ? -15.357 -2.608 -15.943 1.00 49.44 106 GLU A CA 1
ATOM 863 C C . GLU A 1 106 ? -14.933 -1.819 -14.684 1.00 49.44 106 GLU A C 1
ATOM 865 O O . GLU A 1 106 ? -14.680 -0.621 -14.800 1.00 49.44 106 GLU A O 1
ATOM 870 N N . GLN A 1 107 ? -14.829 -2.428 -13.493 1.00 50.16 107 GLN A N 1
ATOM 871 C CA . GLN A 1 107 ? -14.474 -1.694 -12.256 1.00 50.16 107 GLN A CA 1
ATOM 872 C C . GLN A 1 107 ? -13.001 -1.765 -11.856 1.00 50.16 107 GLN A C 1
ATOM 874 O O . GLN A 1 107 ? -12.543 -0.954 -11.047 1.00 50.16 107 GLN A O 1
ATOM 879 N N . LEU A 1 108 ? -12.231 -2.685 -12.434 1.00 57.69 108 LEU A N 1
ATOM 880 C CA . LEU A 1 108 ? -10.786 -2.653 -12.281 1.00 57.69 108 LEU A CA 1
ATOM 881 C C . LEU A 1 108 ? -10.252 -1.617 -13.272 1.00 57.69 108 LEU A C 1
ATOM 883 O O . LEU A 1 108 ? -10.093 -1.907 -14.455 1.00 57.69 108 LEU A O 1
ATOM 887 N N . ASN A 1 109 ? -9.976 -0.400 -12.796 1.00 68.06 109 ASN A N 1
ATOM 888 C CA . ASN A 1 109 ? -9.257 0.617 -13.569 1.00 68.06 109 ASN A CA 1
ATOM 889 C C . ASN A 1 109 ? -7.782 0.202 -13.718 1.00 68.06 109 ASN A C 1
ATOM 891 O O . ASN A 1 109 ? -6.885 0.827 -13.151 1.00 68.06 109 ASN A O 1
ATOM 895 N N . ILE A 1 110 ? -7.537 -0.912 -14.414 1.00 77.69 110 ILE A N 1
ATOM 896 C CA . ILE A 1 110 ? -6.200 -1.402 -14.726 1.00 77.69 110 ILE A CA 1
ATOM 897 C C . ILE A 1 110 ? -5.695 -0.549 -15.888 1.00 77.69 110 ILE A C 1
ATOM 899 O O . ILE A 1 110 ? -6.208 -0.682 -17.001 1.00 77.69 110 ILE A O 1
ATOM 903 N N . PRO A 1 111 ? -4.713 0.335 -15.663 1.00 84.50 111 PRO A N 1
ATOM 904 C CA . PRO A 1 111 ? -4.160 1.135 -16.737 1.00 84.50 111 PRO A CA 1
ATOM 905 C C . PRO A 1 111 ? -3.524 0.224 -17.790 1.00 84.50 111 PRO A C 1
ATOM 907 O O . PRO A 1 111 ? -2.827 -0.744 -17.468 1.00 84.50 111 PRO A O 1
ATOM 910 N N . GLU A 1 112 ? -3.750 0.544 -19.060 1.00 86.31 112 GLU A N 1
ATOM 911 C CA . GLU A 1 112 ? -3.051 -0.127 -20.148 1.00 86.31 112 GLU A CA 1
ATOM 912 C C . GLU A 1 112 ? -1.564 0.248 -20.124 1.00 86.31 112 GLU A C 1
ATOM 914 O O . GLU A 1 112 ? -1.195 1.406 -19.928 1.00 86.31 112 GLU A O 1
ATOM 919 N N . ILE A 1 113 ? -0.700 -0.743 -20.351 1.00 91.44 113 ILE A N 1
ATOM 920 C CA . ILE A 1 113 ? 0.733 -0.535 -20.551 1.00 91.44 113 ILE A CA 1
ATOM 921 C C . ILE A 1 113 ? 1.153 -1.130 -21.884 1.00 91.44 113 ILE A C 1
ATOM 923 O O . ILE A 1 113 ? 0.784 -2.255 -22.236 1.00 91.44 113 ILE A O 1
ATOM 927 N N . GLU A 1 114 ? 1.983 -0.397 -22.614 1.00 93.94 114 GLU A N 1
ATOM 928 C CA . GLU A 1 114 ? 2.616 -0.943 -23.800 1.00 93.94 114 GLU A CA 1
ATOM 929 C C . GLU A 1 114 ? 3.667 -1.983 -23.392 1.00 93.94 114 GLU A C 1
ATOM 931 O O . GLU A 1 114 ? 4.612 -1.701 -22.664 1.00 93.94 114 GLU A O 1
ATOM 936 N N . LYS A 1 115 ? 3.517 -3.217 -23.869 1.00 95.25 115 LYS A N 1
ATOM 937 C CA . LYS A 1 115 ? 4.519 -4.267 -23.646 1.00 95.25 115 LYS A CA 1
ATOM 938 C C . LYS A 1 115 ? 5.767 -4.003 -24.492 1.00 95.25 115 LYS A C 1
ATOM 940 O O . LYS A 1 115 ? 5.682 -3.378 -25.553 1.00 95.25 115 LYS A O 1
ATOM 945 N N . GLY A 1 116 ? 6.911 -4.522 -24.051 1.00 95.38 116 GLY A N 1
ATOM 946 C CA . GLY A 1 116 ? 8.176 -4.425 -24.786 1.00 95.38 116 GLY A CA 1
ATOM 947 C C . GLY A 1 116 ? 9.346 -3.966 -23.925 1.00 95.38 116 GLY A C 1
ATOM 948 O O . GLY A 1 116 ? 9.310 -4.079 -22.702 1.00 95.38 116 GLY A O 1
ATOM 949 N N . GLU A 1 117 ? 10.410 -3.479 -24.562 1.00 97.50 117 GLU A N 1
ATOM 950 C CA . GLU A 1 117 ? 11.627 -3.070 -23.858 1.00 97.50 117 GLU A CA 1
ATOM 951 C C . GLU A 1 117 ? 11.488 -1.684 -23.218 1.00 97.50 117 GLU A C 1
ATOM 953 O O . GLU A 1 117 ? 11.047 -0.726 -23.848 1.00 97.50 117 GLU A O 1
ATOM 958 N N . TYR A 1 118 ? 11.926 -1.575 -21.969 1.00 97.31 118 TYR A N 1
ATOM 959 C CA . TYR A 1 118 ? 12.006 -0.346 -21.191 1.00 97.31 118 TYR A CA 1
ATOM 960 C C . TYR A 1 118 ? 13.414 -0.185 -20.614 1.00 97.31 118 TYR A C 1
ATOM 962 O O . TYR A 1 118 ? 14.091 -1.167 -20.295 1.00 97.31 118 TYR A O 1
ATOM 970 N N . VAL A 1 119 ? 13.857 1.057 -20.426 1.00 96.19 119 VAL A N 1
ATOM 971 C CA . VAL A 1 119 ? 15.110 1.398 -19.744 1.00 96.19 119 VAL A CA 1
ATOM 972 C C . VAL A 1 119 ? 14.821 2.092 -18.421 1.00 96.19 119 VAL A C 1
ATOM 974 O O . VAL A 1 119 ? 14.042 3.039 -18.358 1.00 96.19 119 VAL A O 1
ATOM 977 N N . HIS A 1 120 ? 15.476 1.644 -17.351 1.00 95.31 120 HIS A N 1
ATOM 978 C CA . HIS A 1 120 ? 15.468 2.372 -16.089 1.00 95.31 120 HIS A CA 1
ATOM 979 C C . HIS A 1 120 ? 16.430 3.557 -16.185 1.00 95.31 120 HIS A C 1
ATOM 981 O O . HIS A 1 120 ? 17.652 3.374 -16.217 1.00 95.31 120 HIS A O 1
ATOM 987 N N . VAL A 1 121 ? 15.892 4.776 -16.204 1.00 91.44 121 VAL A N 1
ATOM 988 C CA . VAL A 1 121 ? 16.634 5.983 -16.604 1.00 91.44 121 VAL A CA 1
ATOM 989 C C . VAL A 1 121 ? 17.861 6.236 -15.725 1.00 91.44 121 VAL A C 1
ATOM 991 O O . VAL A 1 121 ? 18.917 6.608 -16.227 1.00 91.44 121 VAL A O 1
ATOM 994 N N . LYS A 1 122 ? 17.781 5.948 -14.421 1.00 88.19 122 LYS A N 1
ATOM 995 C CA . LYS A 1 122 ? 18.904 6.167 -13.494 1.00 88.19 122 LYS A CA 1
ATOM 996 C C . LYS A 1 122 ? 20.021 5.123 -13.603 1.00 88.19 122 LYS A C 1
ATOM 998 O O . LYS A 1 122 ? 21.167 5.435 -13.301 1.00 88.19 122 LYS A O 1
ATOM 1003 N N . SER A 1 123 ? 19.708 3.877 -13.962 1.00 91.50 123 SER A N 1
ATOM 1004 C CA . SER A 1 123 ? 20.713 2.796 -14.004 1.00 91.50 123 SER A CA 1
ATOM 1005 C C . SER A 1 123 ? 21.161 2.436 -15.417 1.00 91.50 123 SER A C 1
ATOM 1007 O O . SER A 1 123 ? 22.145 1.717 -15.563 1.00 91.50 123 SER A O 1
ATOM 1009 N N . GLY A 1 124 ? 20.423 2.867 -16.443 1.00 92.50 124 GLY A N 1
ATOM 1010 C CA . GLY A 1 124 ? 20.624 2.457 -17.832 1.00 92.50 124 GLY A CA 1
ATOM 1011 C C . GLY A 1 124 ? 20.309 0.981 -18.101 1.00 92.50 124 GLY A C 1
ATOM 1012 O O . GLY A 1 124 ? 20.526 0.503 -19.212 1.00 92.50 124 GLY A O 1
ATOM 1013 N N . LYS A 1 125 ? 19.814 0.233 -17.105 1.00 95.50 125 LYS A N 1
ATOM 1014 C CA . LYS A 1 125 ? 19.495 -1.190 -17.261 1.00 95.50 125 LYS A CA 1
ATOM 1015 C C . LYS A 1 125 ? 18.194 -1.368 -18.033 1.00 95.50 125 LYS A C 1
ATOM 1017 O O . LYS A 1 125 ? 17.238 -0.620 -17.824 1.00 95.50 125 LYS A O 1
ATOM 1022 N N . LYS A 1 126 ? 18.172 -2.388 -18.889 1.00 96.62 126 LYS A N 1
ATOM 1023 C CA . LYS A 1 126 ? 17.024 -2.738 -19.721 1.00 96.62 126 LYS A CA 1
ATOM 1024 C C . LYS A 1 126 ? 16.159 -3.811 -19.074 1.00 96.62 126 LYS A C 1
ATOM 1026 O O . LYS A 1 126 ? 16.672 -4.724 -18.423 1.00 96.62 126 LYS A O 1
ATOM 1031 N N . TYR A 1 127 ? 14.864 -3.703 -19.314 1.00 97.44 127 TYR A N 1
ATOM 1032 C CA . TYR A 1 127 ? 13.834 -4.601 -18.821 1.00 97.44 127 TYR A CA 1
ATOM 1033 C C . TYR A 1 127 ? 12.801 -4.851 -19.923 1.00 97.44 127 TYR A C 1
ATOM 1035 O O . TYR A 1 127 ? 12.572 -3.981 -20.753 1.00 97.44 127 TYR A O 1
ATOM 1043 N N . GLU A 1 128 ? 12.166 -6.016 -19.927 1.00 97.00 128 GLU A N 1
ATOM 1044 C CA . GLU A 1 128 ? 10.997 -6.315 -20.755 1.00 97.00 128 GLU A CA 1
ATOM 1045 C C . GLU A 1 128 ? 9.742 -6.225 -19.885 1.00 97.00 128 GLU A C 1
ATOM 1047 O O . GLU A 1 128 ? 9.613 -6.959 -18.903 1.00 97.00 128 GLU A O 1
ATOM 1052 N N . VAL A 1 129 ? 8.824 -5.328 -20.239 1.00 97.69 129 VAL A N 1
ATOM 1053 C CA . VAL A 1 129 ? 7.496 -5.205 -19.631 1.00 97.69 129 VAL A CA 1
ATOM 1054 C C . VAL A 1 129 ? 6.559 -6.230 -20.263 1.00 97.69 129 VAL A C 1
ATOM 1056 O O . VAL A 1 129 ? 6.334 -6.226 -21.475 1.00 97.69 129 VAL A O 1
ATOM 1059 N N . LEU A 1 130 ? 5.992 -7.094 -19.421 1.00 96.62 130 LEU A N 1
ATOM 1060 C CA . LEU A 1 130 ? 5.115 -8.201 -19.811 1.00 96.62 130 LEU A CA 1
ATOM 1061 C C . LEU A 1 130 ? 3.625 -7.819 -19.763 1.00 96.62 130 LEU A C 1
ATOM 1063 O O . LEU A 1 130 ? 2.807 -8.435 -20.456 1.00 96.62 130 LEU A O 1
ATOM 1067 N N . GLY A 1 131 ? 3.265 -6.814 -18.960 1.00 95.00 131 GLY A N 1
ATOM 1068 C CA . GLY A 1 131 ? 1.901 -6.298 -18.816 1.00 95.00 131 GLY A CA 1
ATOM 1069 C C . GLY A 1 131 ? 1.629 -5.700 -17.433 1.00 95.00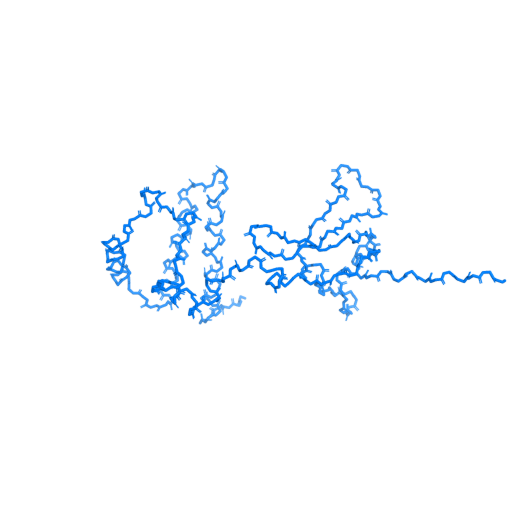 131 GLY A C 1
ATOM 1070 O O . GLY A 1 131 ? 2.553 -5.518 -16.640 1.00 95.00 131 GLY A O 1
ATOM 1071 N N . VAL A 1 132 ? 0.353 -5.425 -17.153 1.00 95.25 132 VAL A N 1
ATOM 1072 C CA . VAL A 1 132 ? -0.143 -5.041 -15.822 1.00 95.25 132 VAL A CA 1
ATOM 1073 C C . VAL A 1 132 ? -0.949 -6.200 -15.230 1.00 95.25 132 VAL A C 1
ATOM 1075 O O . VAL A 1 132 ? -1.716 -6.847 -15.943 1.00 95.25 132 VAL A O 1
ATOM 1078 N N . ALA A 1 133 ? -0.761 -6.471 -13.942 1.00 90.69 133 ALA A N 1
ATOM 1079 C CA . ALA A 1 133 ? -1.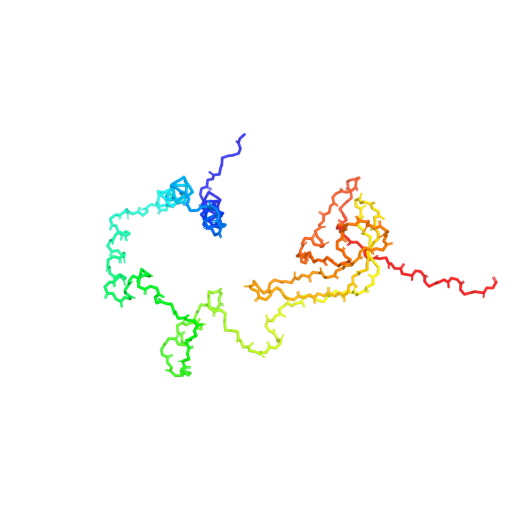612 -7.334 -13.128 1.00 90.69 133 ALA A CA 1
ATOM 1080 C C . ALA A 1 133 ? -2.355 -6.520 -12.067 1.00 90.69 133 ALA A C 1
ATOM 1082 O O . ALA A 1 133 ? -1.968 -5.402 -11.741 1.00 90.69 133 ALA A O 1
ATOM 1083 N N . CYS A 1 134 ? -3.403 -7.114 -11.506 1.00 87.69 134 CYS A N 1
ATOM 1084 C CA . CYS A 1 134 ? -4.111 -6.591 -10.347 1.00 87.69 134 CYS A CA 1
ATOM 1085 C C . CYS A 1 134 ? -3.640 -7.333 -9.088 1.00 87.69 134 CYS A C 1
ATOM 1087 O O . CYS A 1 134 ? -3.590 -8.566 -9.080 1.00 87.69 134 CYS A O 1
ATOM 1089 N N . HIS A 1 135 ? -3.268 -6.595 -8.041 1.00 85.06 135 HIS A N 1
ATOM 1090 C CA . HIS A 1 135 ? -2.938 -7.172 -6.741 1.00 85.06 135 HIS A CA 1
ATOM 1091 C C . HIS A 1 135 ? -4.217 -7.711 -6.090 1.00 85.06 135 HIS A C 1
ATOM 1093 O O . HIS A 1 135 ? -5.094 -6.937 -5.730 1.00 85.06 135 HIS A O 1
ATOM 1099 N N . SER A 1 136 ? -4.344 -9.026 -5.906 1.00 75.56 136 SER A N 1
ATOM 1100 C CA . SER A 1 136 ? -5.615 -9.647 -5.489 1.00 75.56 136 SER A CA 1
ATOM 1101 C C . SER A 1 136 ? -6.163 -9.151 -4.146 1.00 75.56 136 SER A C 1
ATOM 1103 O O . SER A 1 136 ? -7.372 -9.161 -3.954 1.00 75.56 136 SER A O 1
ATOM 1105 N N . GLU A 1 137 ? -5.299 -8.720 -3.224 1.00 70.56 137 GLU A N 1
ATOM 1106 C CA . GLU A 1 137 ? -5.721 -8.267 -1.886 1.00 70.56 137 GLU A CA 1
ATOM 1107 C C . GLU A 1 137 ? -6.047 -6.769 -1.810 1.00 70.56 137 GLU A C 1
ATOM 1109 O O . GLU A 1 137 ? -6.855 -6.361 -0.984 1.00 70.56 137 GLU A O 1
ATOM 1114 N N . THR A 1 138 ? -5.423 -5.941 -2.654 1.00 79.00 138 THR A N 1
ATOM 1115 C CA . THR A 1 138 ? -5.518 -4.468 -2.579 1.00 79.00 138 THR A CA 1
ATOM 1116 C C . THR A 1 138 ? -6.175 -3.865 -3.815 1.00 79.00 138 THR A C 1
ATOM 1118 O O . THR A 1 138 ? -6.484 -2.680 -3.842 1.00 79.00 138 THR A O 1
ATOM 1121 N N . LEU A 1 139 ? -6.376 -4.684 -4.847 1.00 81.50 139 LEU A N 1
ATOM 1122 C CA . LEU A 1 139 ? -6.829 -4.325 -6.186 1.00 81.50 139 LEU A CA 1
ATOM 1123 C C . LEU A 1 139 ? -5.929 -3.311 -6.918 1.00 81.50 139 LEU A C 1
ATOM 1125 O O . LEU A 1 139 ? -6.289 -2.823 -7.990 1.00 81.50 139 LEU A O 1
ATOM 1129 N N . GLU A 1 140 ? -4.729 -3.035 -6.399 1.00 86.25 140 GLU A N 1
ATOM 1130 C CA . GLU A 1 140 ? -3.792 -2.080 -6.990 1.00 86.25 140 GLU A CA 1
ATOM 1131 C C . GLU A 1 140 ? -3.149 -2.615 -8.285 1.00 86.25 140 GLU A C 1
ATOM 1133 O O . GLU A 1 140 ? -2.786 -3.796 -8.368 1.00 86.25 140 GLU A O 1
ATOM 1138 N N . PRO A 1 141 ? -2.946 -1.763 -9.307 1.00 92.00 141 PRO A N 1
ATOM 1139 C CA . PRO A 1 141 ? -2.276 -2.161 -10.536 1.00 92.00 141 PRO A CA 1
ATOM 1140 C C . PRO A 1 141 ? -0.759 -2.305 -10.342 1.00 92.00 141 PRO A C 1
ATOM 1142 O O . PRO A 1 141 ? -0.071 -1.403 -9.857 1.00 92.00 141 PRO A O 1
ATOM 1145 N N . LEU A 1 142 ? -0.216 -3.432 -10.800 1.00 95.19 142 LEU A N 1
ATOM 1146 C CA . LEU A 1 142 ? 1.202 -3.781 -10.738 1.00 95.19 142 LEU A CA 1
ATOM 1147 C C . LEU A 1 142 ? 1.771 -4.002 -12.139 1.00 95.19 142 LEU A C 1
ATOM 1149 O O . LEU A 1 142 ? 1.247 -4.805 -12.905 1.00 95.19 142 LEU A O 1
ATOM 1153 N N . VAL A 1 143 ? 2.897 -3.372 -12.459 1.00 96.81 143 VAL A N 1
ATOM 1154 C CA . VAL A 1 143 ? 3.656 -3.664 -13.681 1.00 96.81 143 VAL A CA 1
ATOM 1155 C C . VAL A 1 143 ? 4.471 -4.935 -13.476 1.00 96.81 143 VAL A C 1
ATOM 1157 O O . VAL A 1 143 ? 5.287 -5.004 -12.555 1.00 96.81 143 VAL A O 1
ATOM 1160 N N . ILE A 1 144 ? 4.278 -5.919 -14.356 1.00 97.62 144 ILE A N 1
ATOM 1161 C CA . ILE A 1 144 ? 5.083 -7.141 -14.423 1.00 97.62 144 ILE A CA 1
ATOM 1162 C C . ILE A 1 144 ? 6.192 -6.939 -15.451 1.00 97.62 144 ILE A C 1
ATOM 1164 O O . ILE A 1 144 ? 5.922 -6.643 -16.619 1.00 97.62 144 ILE A O 1
ATOM 1168 N N . TYR A 1 145 ? 7.440 -7.136 -15.044 1.00 97.62 145 TYR A N 1
ATOM 1169 C CA . TYR A 1 145 ? 8.593 -6.949 -15.917 1.00 97.62 145 TYR A CA 1
ATOM 1170 C C . TYR A 1 145 ? 9.746 -7.884 -15.549 1.00 97.62 145 TYR A C 1
ATOM 1172 O O . TYR A 1 145 ? 9.830 -8.377 -14.427 1.00 97.62 145 TYR A O 1
ATOM 1180 N N . LYS A 1 146 ? 10.658 -8.125 -16.490 1.00 96.75 146 LYS A N 1
ATOM 1181 C CA . LYS A 1 146 ? 11.873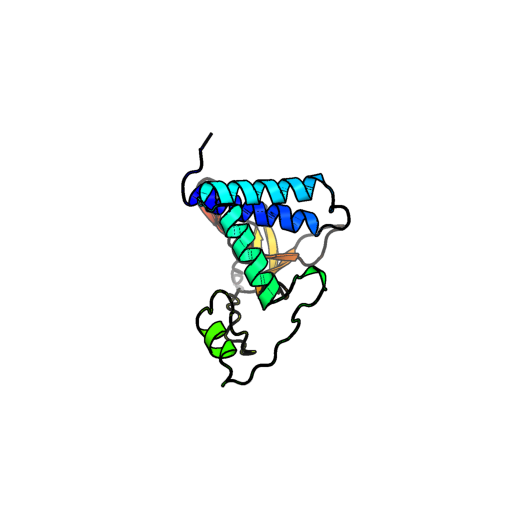 -8.919 -16.260 1.00 96.75 146 LYS A CA 1
ATOM 1182 C C . LYS A 1 146 ? 13.124 -8.196 -16.750 1.00 96.75 146 LYS A C 1
ATOM 1184 O O . LYS A 1 146 ? 13.050 -7.459 -17.730 1.00 96.75 146 LYS A O 1
ATOM 1189 N N . PRO A 1 147 ? 14.277 -8.357 -16.093 1.00 96.31 147 PRO A N 1
ATOM 1190 C CA . PRO A 1 147 ? 15.540 -7.803 -16.572 1.00 96.31 147 PRO A CA 1
ATOM 1191 C C . PRO A 1 147 ? 15.983 -8.437 -17.898 1.00 96.31 147 PRO A C 1
ATOM 1193 O O . PRO A 1 147 ? 15.831 -9.635 -18.119 1.00 96.31 147 PRO A O 1
ATOM 1196 N N . LEU A 1 148 ? 16.594 -7.625 -18.762 1.00 95.19 148 LEU A N 1
ATOM 1197 C CA . LEU A 1 148 ? 17.246 -8.052 -20.009 1.00 95.19 148 LEU A CA 1
ATOM 1198 C C . LEU A 1 148 ? 18.773 -8.127 -19.846 1.00 95.19 148 LEU A C 1
ATOM 1200 O O . LEU A 1 148 ? 19.534 -7.820 -20.761 1.00 95.19 148 LEU A O 1
ATOM 1204 N N . TYR A 1 149 ? 19.227 -8.469 -18.642 1.00 92.12 149 TYR A N 1
ATOM 1205 C CA . TYR A 1 149 ? 20.634 -8.589 -18.273 1.00 92.12 149 TYR A CA 1
ATOM 1206 C C . TYR A 1 149 ? 20.832 -9.762 -17.311 1.00 92.12 149 TYR A C 1
ATOM 1208 O O . TYR A 1 149 ? 19.907 -10.169 -16.606 1.00 92.12 149 TYR A O 1
ATOM 1216 N N . GLU A 1 150 ? 22.052 -10.289 -17.257 1.00 89.56 150 GLU A N 1
ATOM 1217 C CA . GLU A 1 150 ? 22.405 -11.377 -16.346 1.00 89.56 150 GLU A CA 1
ATOM 1218 C C . GLU A 1 150 ? 22.372 -10.909 -14.885 1.00 89.56 150 GLU A C 1
ATOM 1220 O O . GLU A 1 150 ? 22.941 -9.875 -14.521 1.00 89.56 150 GLU A O 1
ATOM 1225 N N . HIS A 1 151 ? 21.678 -11.668 -14.044 1.00 83.75 151 HIS A N 1
ATOM 1226 C CA . HIS A 1 151 ? 21.518 -11.390 -12.622 1.00 83.75 151 HIS A CA 1
ATOM 1227 C C . HIS A 1 151 ? 21.492 -12.717 -11.862 1.00 83.75 151 HIS A C 1
ATOM 1229 O O . HIS A 1 151 ? 20.481 -13.406 -11.803 1.00 83.75 151 HIS A O 1
ATOM 1235 N N . GLU A 1 152 ? 22.635 -13.105 -11.300 1.00 87.69 152 GLU A N 1
ATOM 1236 C CA . GLU A 1 152 ? 22.724 -14.337 -10.519 1.00 87.69 152 GLU A CA 1
ATOM 1237 C C . GLU A 1 152 ? 22.038 -14.182 -9.155 1.00 87.69 152 GLU A C 1
ATOM 1239 O O . GLU A 1 152 ? 22.205 -13.173 -8.467 1.00 87.69 152 GLU A O 1
ATOM 1244 N N . GLY A 1 153 ? 21.281 -15.208 -8.753 1.00 86.38 153 GLY A N 1
ATOM 1245 C CA . GLY A 1 153 ? 20.674 -15.296 -7.420 1.00 86.38 153 GLY A CA 1
ATOM 1246 C C . GLY A 1 153 ? 19.484 -14.363 -7.175 1.00 86.38 153 GLY A C 1
ATOM 1247 O O . GLY A 1 153 ? 19.094 -14.176 -6.025 1.00 86.38 153 GLY A O 1
ATOM 1248 N N . LEU A 1 154 ? 18.910 -13.776 -8.227 1.00 90.75 154 LEU A N 1
ATOM 1249 C CA . LEU A 1 154 ? 17.755 -12.882 -8.160 1.00 90.75 154 LEU A CA 1
ATOM 1250 C C . LEU A 1 154 ? 16.573 -13.447 -8.982 1.00 90.75 154 LEU A C 1
ATOM 1252 O O . LEU A 1 154 ? 16.802 -14.268 -9.867 1.00 90.75 154 LEU A O 1
ATOM 1256 N N . PRO A 1 155 ? 15.319 -13.039 -8.703 1.00 90.50 155 PRO A N 1
ATOM 1257 C CA . PRO A 1 155 ? 14.155 -13.486 -9.470 1.00 90.50 155 PRO A CA 1
ATOM 1258 C C . PRO A 1 155 ? 14.179 -13.041 -10.939 1.00 90.50 155 PRO A C 1
ATOM 1260 O O . PRO A 1 155 ? 14.475 -11.879 -11.226 1.00 90.50 155 PRO A O 1
ATOM 1263 N N . ASP A 1 156 ? 13.743 -13.934 -11.836 1.00 93.00 156 ASP A N 1
ATOM 1264 C CA . ASP A 1 156 ? 13.605 -13.663 -13.275 1.00 93.00 156 ASP A CA 1
ATOM 1265 C C . ASP A 1 156 ? 12.483 -12.666 -13.594 1.00 93.00 156 ASP A C 1
ATOM 1267 O O . ASP A 1 156 ? 12.510 -12.020 -14.634 1.00 93.00 156 ASP A O 1
ATOM 1271 N N . VAL A 1 157 ? 11.470 -12.544 -12.732 1.00 95.19 157 VAL A N 1
ATOM 1272 C CA . VAL A 1 157 ? 10.303 -11.675 -12.939 1.00 95.19 157 VAL A CA 1
ATOM 1273 C C . VAL A 1 157 ? 10.057 -10.854 -11.683 1.00 95.19 157 VAL A C 1
ATOM 1275 O O . VAL A 1 157 ? 10.126 -11.359 -10.564 1.00 95.19 157 VAL A O 1
ATOM 1278 N N . TRP A 1 158 ? 9.752 -9.581 -11.893 1.00 95.88 158 TRP A N 1
ATOM 1279 C CA . TRP A 1 158 ? 9.501 -8.588 -10.864 1.00 95.88 158 TRP A CA 1
ATOM 1280 C C . TRP A 1 158 ? 8.113 -7.987 -11.047 1.00 95.88 158 TRP A C 1
ATOM 1282 O O . TRP A 1 158 ? 7.597 -7.889 -12.164 1.00 95.88 158 TRP A O 1
ATOM 1292 N N . VAL A 1 159 ? 7.538 -7.544 -9.934 1.00 96.19 159 VAL A N 1
ATOM 1293 C CA . VAL A 1 159 ? 6.324 -6.731 -9.905 1.00 96.19 159 VAL A CA 1
ATOM 1294 C C . VAL A 1 159 ? 6.612 -5.418 -9.187 1.00 96.19 159 VAL A C 1
ATOM 1296 O O . VAL A 1 159 ? 7.418 -5.373 -8.256 1.00 96.19 159 VAL A O 1
ATOM 1299 N N . ARG A 1 160 ? 5.986 -4.331 -9.634 1.00 94.62 160 ARG A N 1
ATOM 1300 C CA . ARG A 1 160 ? 6.100 -3.007 -9.008 1.00 94.62 160 ARG A CA 1
ATOM 1301 C C . ARG A 1 160 ? 4.776 -2.255 -9.147 1.00 94.62 160 ARG A C 1
ATOM 1303 O O . ARG A 1 160 ? 4.187 -2.347 -10.221 1.00 94.62 160 ARG A O 1
ATOM 1310 N N . PRO A 1 161 ? 4.333 -1.483 -8.138 1.00 95.06 161 PRO A N 1
ATOM 1311 C CA . PRO A 1 161 ? 3.162 -0.621 -8.280 1.00 95.06 161 PRO A CA 1
ATOM 1312 C C . PRO A 1 161 ? 3.262 0.272 -9.516 1.00 95.06 161 PRO A C 1
ATOM 1314 O O . PRO A 1 161 ? 4.326 0.840 -9.785 1.00 95.06 161 PRO A O 1
ATOM 1317 N N . TYR A 1 162 ? 2.164 0.386 -10.265 1.00 94.31 162 TYR A N 1
ATOM 1318 C CA . TYR A 1 162 ? 2.120 1.118 -11.532 1.00 94.31 162 TYR A CA 1
ATOM 1319 C C . TYR A 1 162 ? 2.591 2.567 -11.375 1.00 94.31 162 TYR A C 1
ATOM 1321 O O . TYR A 1 162 ? 3.481 3.013 -12.099 1.00 94.31 162 TYR A O 1
ATOM 1329 N N . GLU A 1 163 ? 2.084 3.277 -10.366 1.00 92.38 163 GLU A N 1
ATOM 1330 C CA . GLU A 1 163 ? 2.474 4.666 -10.091 1.00 92.38 163 GLU A CA 1
ATOM 1331 C C . GLU A 1 163 ? 3.978 4.802 -9.825 1.00 92.38 163 GLU A C 1
ATOM 1333 O O . GLU A 1 163 ? 4.637 5.693 -10.354 1.00 92.38 163 GLU A O 1
ATOM 1338 N N . MET A 1 164 ? 4.563 3.861 -9.079 1.00 92.12 164 MET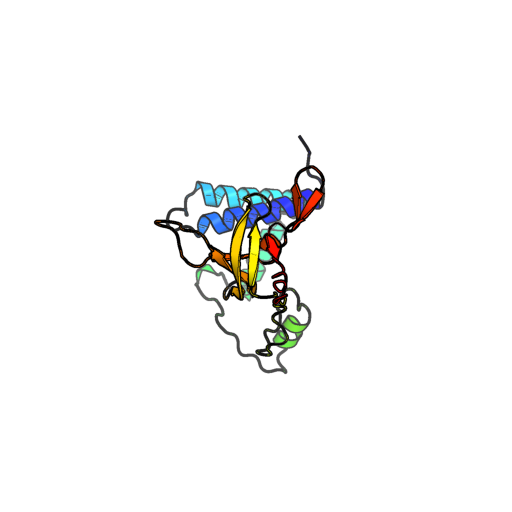 A N 1
ATOM 1339 C CA . MET A 1 164 ? 6.000 3.848 -8.792 1.00 92.12 164 MET A CA 1
ATOM 1340 C C . MET A 1 164 ? 6.858 3.453 -9.998 1.00 92.12 164 MET A C 1
ATOM 1342 O O . MET A 1 164 ? 8.080 3.648 -9.968 1.00 92.12 164 MET A O 1
ATOM 1346 N N . PHE A 1 165 ? 6.277 2.804 -11.007 1.00 93.94 165 PHE A N 1
ATOM 1347 C CA . PHE A 1 165 ? 6.954 2.466 -12.257 1.00 93.94 165 PHE A CA 1
ATOM 1348 C C . PHE A 1 165 ? 7.045 3.697 -13.172 1.00 93.94 165 PHE A C 1
ATOM 1350 O O . PHE A 1 165 ? 8.095 3.939 -13.762 1.00 93.94 165 PHE A O 1
ATOM 1357 N N . PHE A 1 166 ? 5.995 4.521 -13.217 1.00 91.62 166 PHE A N 1
ATOM 1358 C CA . PHE A 1 166 ? 5.938 5.742 -14.034 1.00 91.62 166 PHE A CA 1
ATOM 1359 C C . PHE A 1 166 ? 6.310 7.032 -13.300 1.00 91.62 166 PHE A C 1
ATOM 1361 O O . PHE A 1 166 ? 6.292 8.105 -13.897 1.00 91.62 166 PHE A O 1
ATOM 1368 N N . GLU A 1 167 ? 6.679 6.934 -12.026 1.00 90.94 167 GLU A N 1
ATOM 1369 C CA . GLU A 1 167 ? 7.149 8.055 -11.216 1.00 90.94 167 GLU A CA 1
ATOM 1370 C C . GLU A 1 167 ? 8.235 8.874 -11.936 1.00 90.94 167 GLU A C 1
ATOM 1372 O O . GLU A 1 167 ? 9.167 8.315 -12.519 1.00 90.94 167 GLU A O 1
ATOM 1377 N N . GLU A 1 168 ? 8.148 10.204 -11.866 1.00 92.00 168 GLU A N 1
ATOM 1378 C CA . GLU A 1 168 ? 9.187 11.081 -12.403 1.00 92.00 168 GLU A CA 1
ATOM 1379 C C . GLU A 1 168 ? 10.445 11.053 -11.525 1.00 92.00 168 GLU A C 1
ATOM 1381 O O . GLU A 1 168 ? 10.392 11.187 -10.303 1.00 92.00 168 GLU A O 1
ATOM 1386 N N . VAL A 1 169 ? 11.606 10.956 -12.164 1.00 89.25 169 VAL A N 1
ATOM 1387 C CA . VAL A 1 169 ? 12.920 11.132 -11.547 1.00 89.25 169 VAL A CA 1
ATOM 1388 C C . VAL A 1 169 ? 13.626 12.332 -12.172 1.00 89.25 169 VAL A C 1
ATOM 1390 O O . VAL A 1 169 ? 13.498 12.592 -13.368 1.00 89.25 169 VAL A O 1
ATOM 1393 N N . ASP A 1 170 ? 14.379 13.069 -11.357 1.00 88.94 170 ASP A N 1
ATOM 1394 C CA . ASP A 1 170 ? 15.252 14.143 -11.832 1.00 88.94 170 ASP A CA 1
ATOM 1395 C C . ASP A 1 170 ? 16.590 13.550 -12.293 1.00 88.94 170 ASP A C 1
ATOM 1397 O O . ASP A 1 170 ? 17.278 12.858 -11.530 1.00 88.94 170 ASP A O 1
ATOM 1401 N N . ILE A 1 171 ? 16.929 13.787 -13.559 1.00 83.69 171 ILE A N 1
ATOM 1402 C CA . ILE A 1 171 ? 18.210 13.430 -14.167 1.00 83.69 171 ILE A CA 1
ATOM 1403 C C . ILE A 1 171 ? 18.772 14.713 -14.771 1.00 83.69 171 ILE A C 1
ATOM 1405 O O . ILE A 1 171 ? 18.246 15.218 -15.761 1.00 83.69 171 ILE A O 1
ATOM 1409 N N . ASP A 1 172 ? 19.832 15.244 -14.164 1.00 84.88 172 ASP A N 1
ATOM 1410 C CA . ASP A 1 172 ? 20.511 16.466 -14.611 1.00 84.88 172 ASP A CA 1
ATOM 1411 C C . ASP A 1 172 ? 19.567 17.681 -14.774 1.00 84.88 172 ASP A C 1
ATOM 1413 O O . ASP A 1 172 ? 19.727 18.497 -15.685 1.00 84.88 172 ASP A O 1
ATOM 1417 N N . GLY A 1 173 ? 18.569 17.817 -13.890 1.00 87.69 173 GLY A N 1
ATOM 1418 C CA . GLY A 1 173 ? 17.572 18.893 -13.921 1.00 87.69 173 GLY A CA 1
ATOM 1419 C C . GLY A 1 173 ? 16.430 18.666 -14.916 1.00 87.69 173 GLY A C 1
ATOM 1420 O O . GLY A 1 173 ? 15.601 19.558 -15.112 1.00 87.69 173 GLY A O 1
ATOM 1421 N N . ILE A 1 174 ? 16.377 17.494 -15.555 1.00 87.25 174 ILE A N 1
ATOM 1422 C CA . ILE A 1 174 ? 15.319 17.092 -16.482 1.00 87.25 174 ILE A CA 1
ATOM 1423 C C . ILE A 1 174 ? 14.469 16.014 -15.813 1.00 87.25 174 ILE A C 1
ATOM 1425 O O . ILE A 1 174 ? 14.963 14.952 -15.430 1.00 87.25 174 ILE A O 1
ATOM 1429 N N . LYS A 1 175 ? 13.166 16.281 -15.706 1.00 89.81 175 LYS A N 1
ATOM 1430 C CA . LYS A 1 175 ? 12.179 15.305 -15.242 1.00 89.81 175 LYS A CA 1
ATOM 1431 C C . LYS A 1 175 ? 11.932 14.261 -16.322 1.00 89.81 175 LYS A C 1
ATOM 1433 O O . LYS A 1 175 ? 11.578 14.606 -17.450 1.00 89.81 175 LYS A O 1
ATOM 1438 N N . ARG A 1 176 ? 12.133 12.995 -15.970 1.00 88.62 176 ARG A N 1
ATOM 1439 C CA . ARG A 1 176 ? 11.957 11.836 -16.852 1.00 88.62 176 ARG A CA 1
ATOM 1440 C C . ARG A 1 176 ? 11.206 10.740 -16.119 1.00 88.62 176 ARG A C 1
ATOM 1442 O O . ARG A 1 176 ? 11.362 10.615 -14.907 1.00 88.62 176 ARG A O 1
ATOM 1449 N N . ALA A 1 177 ? 10.422 9.933 -16.827 1.00 90.00 177 ALA A N 1
ATOM 1450 C CA . ALA A 1 177 ? 9.802 8.764 -16.210 1.00 90.00 177 ALA A CA 1
ATOM 1451 C C . ALA A 1 177 ? 10.898 7.809 -15.715 1.00 90.00 177 ALA A C 1
ATOM 1453 O O . ALA A 1 177 ? 11.924 7.630 -16.369 1.00 90.00 177 ALA A O 1
ATOM 1454 N N . ARG A 1 178 ? 10.710 7.185 -14.551 1.00 92.25 178 ARG A N 1
ATOM 1455 C CA . ARG A 1 178 ? 11.687 6.252 -13.969 1.00 92.25 178 ARG A CA 1
ATOM 1456 C C . ARG A 1 178 ? 12.037 5.118 -14.934 1.00 92.25 178 ARG A C 1
ATOM 1458 O O . ARG A 1 178 ? 13.205 4.721 -15.006 1.00 92.25 178 ARG A O 1
ATOM 1465 N N . PHE A 1 179 ? 11.039 4.627 -15.663 1.00 95.56 179 PHE A N 1
ATOM 1466 C CA . PHE A 1 179 ? 11.184 3.683 -16.761 1.00 95.56 179 PHE A CA 1
ATOM 1467 C C . PHE A 1 179 ? 10.620 4.289 -18.044 1.00 95.56 179 PHE A C 1
ATOM 1469 O O . PHE A 1 179 ? 9.478 4.739 -18.074 1.00 95.56 179 PHE A O 1
ATOM 1476 N N . GLU A 1 180 ? 11.406 4.254 -19.114 1.00 94.75 180 GLU A N 1
ATOM 1477 C CA . GLU A 1 180 ? 10.995 4.755 -20.426 1.00 94.75 180 GLU A CA 1
ATOM 1478 C C . GLU A 1 180 ? 11.012 3.635 -21.457 1.00 94.75 180 GLU A C 1
ATOM 1480 O O . GLU A 1 180 ? 11.939 2.822 -21.475 1.00 94.75 180 GLU A O 1
ATOM 1485 N N . LYS A 1 181 ? 9.994 3.599 -22.319 1.00 94.56 181 LYS A N 1
ATOM 1486 C CA . LYS A 1 181 ? 9.918 2.630 -23.409 1.00 94.56 181 LYS A CA 1
ATOM 1487 C C . LYS A 1 181 ? 11.039 2.896 -24.414 1.00 94.56 181 LYS A C 1
ATOM 1489 O O . LYS A 1 181 ? 11.277 4.036 -24.807 1.00 94.56 181 LYS A O 1
ATOM 1494 N N . ILE A 1 182 ? 11.722 1.837 -24.831 1.00 93.19 182 ILE A N 1
ATOM 1495 C CA . ILE A 1 182 ? 12.696 1.887 -25.916 1.00 93.19 182 ILE A CA 1
ATOM 1496 C C . ILE A 1 182 ? 11.917 1.679 -27.214 1.00 93.19 182 ILE A C 1
ATOM 1498 O O . ILE A 1 182 ? 11.365 0.601 -27.443 1.00 93.19 182 ILE A O 1
ATOM 1502 N N . GLU A 1 183 ? 11.861 2.700 -28.068 1.00 83.19 183 GLU A N 1
ATOM 1503 C CA . GLU A 1 183 ? 11.390 2.493 -29.434 1.00 83.19 183 GLU A CA 1
ATOM 1504 C C . GLU A 1 183 ? 12.416 1.640 -30.181 1.00 83.19 183 GLU A C 1
ATOM 1506 O O . GLU A 1 183 ? 13.610 1.947 -30.223 1.00 83.19 183 GLU A O 1
ATOM 1511 N N . LEU A 1 184 ? 11.954 0.522 -30.739 1.00 58.97 184 LEU A N 1
ATOM 1512 C CA . LEU A 1 184 ? 12.725 -0.200 -31.735 1.00 58.97 184 LEU A CA 1
ATOM 1513 C C . LEU A 1 184 ? 12.751 0.694 -32.971 1.00 58.97 184 LEU A C 1
ATOM 1515 O O . LEU A 1 184 ? 11.769 0.736 -33.709 1.00 58.97 184 LEU A O 1
ATOM 1519 N N . ASP A 1 185 ? 13.859 1.402 -33.190 1.00 50.44 185 ASP A N 1
ATOM 1520 C CA . ASP A 1 185 ? 14.169 1.933 -34.513 1.00 50.44 185 ASP A CA 1
ATOM 1521 C C . ASP A 1 185 ? 14.026 0.761 -35.490 1.00 50.44 185 ASP A C 1
ATOM 1523 O O . ASP A 1 185 ? 14.806 -0.199 -35.442 1.00 50.44 185 ASP A O 1
ATOM 1527 N N . GLU A 1 186 ? 13.003 0.806 -36.350 1.00 41.94 186 GLU A N 1
ATOM 1528 C CA . GLU A 1 186 ? 12.926 -0.081 -37.500 1.00 41.94 186 GLU A CA 1
ATOM 1529 C C . GLU A 1 186 ? 14.247 0.089 -38.241 1.00 41.94 186 GLU A C 1
ATOM 1531 O O . GLU A 1 186 ? 14.545 1.148 -38.801 1.00 41.94 186 GLU A O 1
ATOM 1536 N N . ALA A 1 187 ? 15.087 -0.943 -38.154 1.00 40.97 187 ALA A N 1
ATOM 1537 C CA . ALA A 1 187 ? 16.383 -0.967 -38.787 1.00 40.97 187 ALA A CA 1
ATOM 1538 C C . ALA A 1 187 ? 16.236 -0.449 -40.215 1.00 40.97 187 ALA A C 1
ATOM 1540 O O . ALA A 1 187 ? 15.339 -0.878 -40.945 1.00 40.97 187 ALA A O 1
ATOM 1541 N N . LYS A 1 188 ? 17.145 0.452 -40.606 1.00 41.84 188 LYS A N 1
ATOM 1542 C CA . LYS A 1 188 ? 17.487 0.707 -42.003 1.00 41.84 188 LYS A CA 1
ATOM 1543 C C . LYS A 1 188 ? 17.538 -0.645 -42.721 1.00 41.84 188 LYS A C 1
ATOM 1545 O O . LYS A 1 188 ? 18.529 -1.364 -42.620 1.00 41.84 188 LYS A O 1
ATOM 1550 N N . LYS A 1 189 ? 16.436 -0.998 -43.386 1.00 37.09 189 LYS A N 1
ATOM 1551 C CA . LYS A 1 189 ? 16.369 -2.073 -44.364 1.00 37.09 189 LYS A CA 1
ATOM 1552 C C . LYS A 1 189 ? 17.307 -1.658 -45.480 1.00 37.09 189 LYS A C 1
ATOM 1554 O O . LYS A 1 189 ? 17.105 -0.603 -46.073 1.00 37.09 189 LYS A O 1
ATOM 1559 N N . ASP A 1 190 ? 18.330 -2.475 -45.678 1.00 43.22 190 ASP A N 1
ATOM 1560 C CA . ASP A 1 190 ? 18.995 -2.738 -46.948 1.00 43.22 190 ASP A CA 1
ATOM 1561 C C . ASP A 1 190 ? 18.925 -1.613 -47.989 1.00 43.22 190 ASP A C 1
ATOM 1563 O O . ASP A 1 190 ? 17.941 -1.504 -48.721 1.00 43.22 190 ASP A O 1
ATOM 1567 N N . THR A 1 191 ? 20.005 -0.844 -48.137 1.00 36.06 191 THR A N 1
ATOM 1568 C CA . THR A 1 191 ? 20.587 -0.531 -49.458 1.00 36.06 191 THR A CA 1
ATOM 1569 C C . THR A 1 191 ? 22.066 -0.196 -49.301 1.00 36.06 191 THR A C 1
ATOM 1571 O O . THR A 1 191 ? 22.393 0.626 -48.416 1.00 36.06 191 THR A O 1
#

Secondary structure (DSSP, 8-state):
-PPP-HHHHHHHHHHHHHHHHHHTTSTT---HHHHHHHHHHHHHHHHHHT--HHHHHHHHHHHHHHH--GGG----S-----TT-HHHHHHHH-TTTS----S-TTS--------EEEEETTT--EEEEEEEEE-TTT--EEEEEEESS--TTS-S-EEEEHHHHH-EEEETTEEEESEEE----------

pLDDT: mean 81.07, std 14.62, range [36.06, 97.69]

Radius of gyration: 24.35 Å; chains: 1; bounding box: 57×37×78 Å

Foldseek 3Di:
DDDDDDVRVLVVLVVQLVVLVVQCVDPVRPDPVSVVSNVVSVVVNCVRVVHDPVNVVVVVVVCCVVPNDCVVVDDPPDDDDDCPDPVVVVLVVCCVVRPPPDVPPVPLPADWDDFAWKAQVVPRWIKTWPTWDADPPPRFIWTKIATPDDDPPDDRIDIDGPCQQQPWDDDPNDTDGSMDDDDDPPPPPDD

Sequence (191 aa):
MHKLTGEELRTALLRKIIEEANELLKEEATTVGEVADLEQALDDLIEITGLSKEEIKKAKEEKEAKKGRFLEGSFVEFLELHEDDEWVQYYRQEPELFPEITNSEEQLNIPEIEKGEYVHVKSGKKYEVLGVACHSETLEPLVIYKPLYEHEGLPDVWVRPYEMFFEEVDIDGIKRARFEKIELDEAKKDT